Protein AF-A0A7T8GLN5-F1 (afdb_monomer_lite)

InterPro domains:
  IPR013112 FAD-binding 8 [PF08022] (137-239)
  IPR017927 FAD-binding domain, ferredoxin reductase-type [PS51384] (130-243)
  IPR017938 Riboflavin synthase-like beta-barrel [SSF63380] (133-239)
  IPR050369 Respiratory burst oxidase/Ferric reductase [PTHR11972] (104-240)

Sequence (243 aa):
MDSHLQFHKICACTALFFTILHSIGHLVNFYHVATQPIEHLHCLTKEFSFSSDFRPNISFWLFRTLTGITGILLYIGLQLLLDIPSALCLPLRIQPSSRIGPAHGTPRFWMFFIIPGIVYTLDKIATFRTRYMALDILETELLPSDVIKVKFYRPPNMKVLSGQWIRVSCTALRPEEFHSFTLTSAPHEDFLSIHVKAQGPYTWRLRNLFDTSLNGKVGETDGEKDDDPPKIRIEGPFGGGNQ

Radius of gyration: 28.22 Å; chains: 1; bounding box: 64×44×86 Å

pLDDT: mean 76.4, std 15.69, range [34.19, 96.0]

Organism: Caligus rogercresseyi (NCBI:txid217165)

Foldseek 3Di:
DVCVVVVVVVVLVVVVVVLVVVVVVVLVVLVVQLPDQPVVVCVVDVPDDDDNPDRQHSCCVQPVDPVNPVSVVVVVVSVVVVPDPDDDPDPPPDDPDDDDDDDPDDPPVVVVCVVVVVVVVVVVVVQVVQKDPWWAWDDWDQDPQQKIKTKTADDPPDQDAAFWKKWKDKPVPDNPDTDIFTWPDHRPDRITMTIQHPDDPRSVVVSVVVVCVVVVVVDDDDDDDPDDDITMMIGDRDDPNDD

Secondary structure (DSSP, 8-state):
-TTHHHHHHHHHHHHHHHHHHHHHHHHHHHHHHHHS-HHHHHHH-SS----TT----HHHHHHSSHHHHHHHHHHHHHHHHHH-SS-----------------S---THHHHHHHHHHHHHHHHHHHHHTEEEEEPEEEEEEETTTEEEEEEEPPTT----TT-EEEEEETTT-TT--EEEEB-S-TT-SEEEEEEE--SHHHHHHHHHHHHHHHGGGS------------EEEEEEES----

Structure (mmCIF, N/CA/C/O backbone):
data_AF-A0A7T8GLN5-F1
#
_entry.id   AF-A0A7T8GLN5-F1
#
loop_
_atom_site.group_PDB
_atom_site.id
_atom_site.type_symbol
_atom_site.label_atom_id
_atom_site.label_alt_id
_atom_site.label_comp_id
_atom_site.label_asym_id
_atom_site.label_entity_id
_atom_site.label_seq_id
_atom_site.pdbx_PDB_ins_code
_atom_site.Cartn_x
_atom_site.Cartn_y
_atom_site.Cartn_z
_atom_site.occupancy
_atom_site.B_iso_or_equiv
_atom_site.auth_seq_id
_atom_site.auth_comp_id
_atom_site.auth_asym_id
_atom_site.auth_atom_id
_atom_site.pdbx_PDB_model_num
ATOM 1 N N . MET A 1 1 ? -13.705 -1.998 -4.714 1.00 57.66 1 MET A N 1
ATOM 2 C CA . MET A 1 1 ? -12.334 -1.531 -4.396 1.00 57.66 1 MET A CA 1
ATOM 3 C C . MET A 1 1 ? -11.481 -2.662 -3.809 1.00 57.66 1 MET A C 1
ATOM 5 O O . MET A 1 1 ? -10.261 -2.592 -3.868 1.00 57.66 1 MET A O 1
ATOM 9 N N . ASP A 1 2 ? -12.094 -3.745 -3.319 1.00 54.31 2 ASP A N 1
ATOM 10 C CA . ASP A 1 2 ? -11.424 -4.858 -2.619 1.00 54.31 2 ASP A CA 1
ATOM 11 C C . ASP A 1 2 ? -10.537 -5.745 -3.508 1.00 54.31 2 ASP A C 1
ATOM 13 O O . ASP A 1 2 ? -9.674 -6.465 -3.017 1.00 54.31 2 ASP A O 1
ATOM 17 N N . SER A 1 3 ? -10.669 -5.642 -4.833 1.00 71.12 3 SER A N 1
ATOM 18 C CA . SER A 1 3 ? -9.823 -6.343 -5.806 1.00 71.12 3 SER A CA 1
ATOM 19 C C . SER A 1 3 ? -8.570 -5.563 -6.227 1.00 71.12 3 SER A C 1
ATOM 21 O O . SER A 1 3 ? -7.833 -6.042 -7.087 1.00 71.12 3 SER A O 1
ATOM 23 N N . HIS A 1 4 ? -8.281 -4.393 -5.640 1.00 72.31 4 HIS A N 1
ATOM 24 C CA . HIS A 1 4 ? -7.142 -3.550 -6.041 1.00 72.31 4 HIS A CA 1
ATOM 25 C C . HIS A 1 4 ? -5.791 -4.279 -5.957 1.00 72.31 4 HIS A C 1
ATOM 27 O O . HIS A 1 4 ? -4.937 -4.077 -6.816 1.00 72.31 4 HIS A O 1
ATOM 33 N N . LEU A 1 5 ? -5.604 -5.168 -4.974 1.00 72.19 5 LEU A N 1
ATOM 34 C CA . LEU A 1 5 ? -4.380 -5.961 -4.847 1.00 72.19 5 LEU A CA 1
ATOM 35 C C . LEU A 1 5 ? -4.243 -6.990 -5.980 1.00 72.19 5 LEU A C 1
ATOM 37 O O . LEU A 1 5 ? -3.151 -7.192 -6.503 1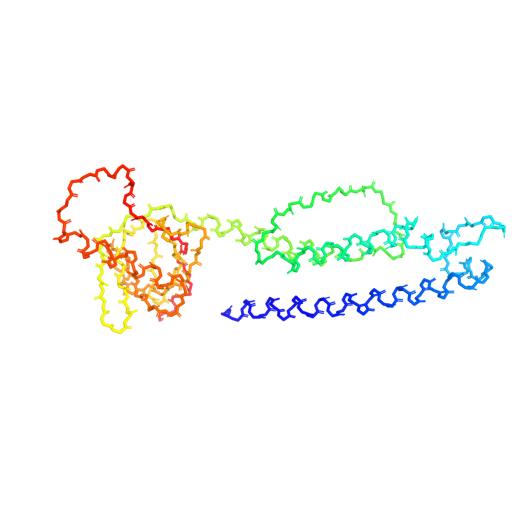.00 72.19 5 LEU A O 1
ATOM 41 N N . GLN A 1 6 ? -5.348 -7.621 -6.384 1.00 71.25 6 GLN A N 1
ATOM 42 C CA . GLN A 1 6 ? -5.355 -8.548 -7.520 1.00 71.25 6 GLN A CA 1
ATOM 43 C C . GLN A 1 6 ? -5.159 -7.795 -8.837 1.00 71.25 6 GLN A C 1
ATOM 45 O O . GLN A 1 6 ? -4.375 -8.218 -9.680 1.00 71.25 6 GLN A O 1
ATOM 50 N N . PHE A 1 7 ? -5.796 -6.633 -8.979 1.00 74.62 7 PHE A N 1
ATOM 51 C CA . PHE A 1 7 ? -5.594 -5.745 -10.117 1.00 74.62 7 PHE A CA 1
ATOM 52 C C . PHE A 1 7 ? -4.133 -5.292 -10.232 1.00 74.62 7 PHE A C 1
ATOM 54 O O . PHE A 1 7 ? -3.559 -5.387 -11.310 1.00 74.62 7 PHE A O 1
ATOM 61 N N . HIS A 1 8 ? -3.493 -4.898 -9.124 1.00 74.62 8 HIS A N 1
ATOM 62 C CA . HIS A 1 8 ? -2.072 -4.544 -9.101 1.00 74.62 8 HIS A CA 1
ATOM 63 C C . HIS A 1 8 ? -1.187 -5.688 -9.618 1.00 74.62 8 HIS A C 1
ATOM 65 O O . HIS A 1 8 ? -0.319 -5.454 -10.457 1.00 74.62 8 HIS A O 1
ATOM 71 N N . LYS A 1 9 ? -1.450 -6.930 -9.185 1.00 73.56 9 LYS A N 1
ATOM 72 C CA . LYS A 1 9 ? -0.739 -8.118 -9.683 1.00 73.56 9 LYS A CA 1
ATOM 73 C C . LYS A 1 9 ? -0.935 -8.314 -11.188 1.00 73.56 9 LYS A C 1
ATOM 75 O O . LYS A 1 9 ? 0.039 -8.517 -11.903 1.00 73.56 9 LYS A O 1
ATOM 80 N N . ILE A 1 10 ? -2.168 -8.194 -11.683 1.00 79.06 10 ILE A N 1
ATOM 81 C CA . ILE A 1 10 ? -2.478 -8.316 -13.118 1.00 79.06 10 ILE A CA 1
ATOM 82 C C . ILE A 1 10 ? -1.759 -7.228 -13.928 1.00 79.06 10 ILE A C 1
ATOM 84 O O . ILE A 1 10 ? -1.149 -7.530 -14.956 1.00 79.06 10 ILE A O 1
ATOM 88 N N . CYS A 1 11 ? -1.785 -5.976 -13.463 1.00 77.50 11 CYS A N 1
ATOM 89 C CA . CYS A 1 11 ? -1.062 -4.873 -14.091 1.00 77.50 11 CYS A CA 1
ATOM 90 C C . CYS A 1 11 ? 0.446 -5.135 -14.133 1.00 77.50 11 CYS A C 1
ATOM 92 O O . CYS A 1 11 ? 1.053 -4.937 -15.182 1.00 77.50 11 CYS A O 1
ATOM 94 N N . ALA A 1 12 ? 1.037 -5.620 -13.036 1.00 73.06 12 ALA A N 1
ATOM 95 C CA . ALA A 1 12 ? 2.458 -5.953 -12.973 1.00 73.06 12 ALA A CA 1
ATOM 96 C C . ALA A 1 12 ? 2.830 -7.062 -13.973 1.00 73.06 12 ALA A C 1
ATOM 98 O O . ALA A 1 12 ? 3.767 -6.894 -14.754 1.00 73.06 12 ALA A O 1
ATOM 99 N N . CYS A 1 13 ? 2.056 -8.152 -14.029 1.00 77.62 13 CYS A N 1
ATOM 100 C CA . CYS A 1 13 ? 2.277 -9.234 -14.993 1.00 77.62 13 CYS A CA 1
ATOM 101 C C . CYS A 1 13 ? 2.141 -8.756 -16.447 1.00 77.62 13 CYS A C 1
ATOM 103 O O . CYS A 1 13 ? 2.953 -9.110 -17.301 1.00 77.62 13 CYS A O 1
ATOM 105 N N . THR A 1 14 ? 1.142 -7.918 -16.728 1.00 78.94 14 THR A N 1
ATOM 106 C CA . THR A 1 14 ? 0.909 -7.370 -18.072 1.00 78.94 14 THR A CA 1
ATOM 107 C C . THR A 1 14 ? 2.041 -6.426 -18.489 1.00 78.94 14 THR A C 1
ATOM 109 O O . THR A 1 14 ? 2.538 -6.511 -19.612 1.00 78.94 14 THR A O 1
ATOM 112 N N . ALA A 1 15 ? 2.499 -5.560 -17.579 1.00 78.94 15 ALA A N 1
ATOM 113 C CA . ALA A 1 15 ? 3.624 -4.661 -17.816 1.00 78.94 15 ALA A CA 1
ATOM 114 C C . ALA A 1 15 ? 4.923 -5.433 -18.085 1.00 78.94 15 ALA A C 1
ATOM 116 O O . ALA A 1 15 ? 5.659 -5.083 -19.008 1.00 78.94 15 ALA A O 1
ATOM 117 N N . LEU A 1 16 ? 5.179 -6.511 -17.337 1.00 78.56 16 LEU A N 1
ATOM 118 C CA . LEU A 1 16 ? 6.326 -7.385 -17.571 1.00 78.56 16 LEU A CA 1
ATOM 119 C C . LEU A 1 16 ? 6.273 -8.022 -18.965 1.00 78.56 16 LEU A C 1
ATOM 121 O O . LEU A 1 16 ? 7.251 -7.948 -19.706 1.00 78.56 16 LEU A O 1
ATOM 125 N N . PHE A 1 17 ? 5.124 -8.584 -19.349 1.00 83.62 17 PHE A N 1
ATOM 126 C CA . PHE A 1 17 ? 4.939 -9.192 -20.668 1.00 83.62 17 PHE A CA 1
ATOM 127 C C . PHE A 1 17 ? 5.241 -8.207 -21.808 1.00 83.62 17 PHE A C 1
ATOM 129 O O . PHE A 1 17 ? 6.052 -8.503 -22.689 1.00 83.62 17 PHE A O 1
ATOM 136 N N . PHE A 1 18 ? 4.644 -7.011 -21.773 1.00 83.50 18 PHE A N 1
ATOM 137 C CA . PHE A 1 18 ? 4.887 -6.000 -22.805 1.00 83.50 18 PHE A CA 1
ATOM 138 C C . PHE A 1 18 ? 6.311 -5.443 -22.767 1.00 83.50 18 PHE A C 1
ATOM 140 O O . PHE A 1 18 ? 6.848 -5.117 -23.824 1.00 83.50 18 PHE A O 1
ATOM 147 N N . THR A 1 19 ? 6.950 -5.381 -21.594 1.00 80.38 19 THR A N 1
ATOM 148 C CA . THR A 1 19 ? 8.362 -4.986 -21.489 1.00 80.38 19 THR A CA 1
ATOM 149 C C . THR A 1 19 ? 9.262 -5.999 -22.190 1.00 80.38 19 THR A C 1
ATOM 151 O O . THR A 1 19 ? 10.093 -5.599 -22.999 1.00 80.38 19 THR A O 1
ATOM 154 N N . ILE A 1 20 ? 9.058 -7.303 -21.968 1.00 82.88 20 ILE A N 1
ATOM 155 C CA . ILE A 1 20 ? 9.820 -8.363 -22.648 1.00 82.88 20 ILE A CA 1
ATOM 156 C C . ILE A 1 20 ? 9.631 -8.266 -24.166 1.00 82.88 20 ILE A C 1
ATOM 158 O O . ILE A 1 20 ? 10.613 -8.249 -24.910 1.00 82.88 20 ILE A O 1
ATOM 162 N N . LEU A 1 21 ? 8.383 -8.147 -24.632 1.00 86.25 21 LEU A N 1
ATOM 163 C CA . LEU A 1 21 ? 8.075 -8.013 -26.057 1.00 86.25 21 LEU A CA 1
ATOM 164 C C . LEU A 1 21 ? 8.756 -6.777 -26.666 1.00 86.25 21 LEU A C 1
ATOM 166 O O . LEU A 1 21 ? 9.372 -6.867 -27.728 1.00 86.25 21 LEU A O 1
ATOM 170 N N . HIS A 1 22 ? 8.696 -5.636 -25.977 1.00 81.69 22 HIS A N 1
ATOM 171 C CA . HIS A 1 22 ? 9.340 -4.395 -26.401 1.00 81.69 22 HIS A CA 1
ATOM 172 C C . HIS A 1 22 ? 10.872 -4.519 -26.455 1.00 81.69 22 HIS A C 1
ATOM 174 O O . HIS A 1 22 ? 11.484 -4.101 -27.438 1.00 81.69 22 HIS A O 1
ATOM 180 N N . SER A 1 23 ? 11.497 -5.150 -25.455 1.00 82.12 23 SER A N 1
ATOM 181 C CA . SER A 1 23 ? 12.941 -5.416 -25.436 1.00 82.12 23 SER A CA 1
ATOM 182 C C . SER A 1 23 ? 13.379 -6.324 -26.587 1.00 82.12 23 SER A C 1
ATOM 184 O O . SER A 1 23 ? 14.378 -6.027 -27.242 1.00 82.12 23 SER A O 1
ATOM 186 N N . ILE A 1 24 ? 12.620 -7.387 -26.886 1.00 87.69 24 ILE A N 1
ATOM 187 C CA . ILE A 1 24 ? 12.881 -8.263 -28.041 1.00 87.69 24 ILE A CA 1
ATOM 188 C C . ILE A 1 24 ? 12.766 -7.467 -29.346 1.00 87.69 24 ILE A C 1
ATOM 190 O O . ILE A 1 24 ? 13.648 -7.560 -30.198 1.00 87.69 24 ILE A O 1
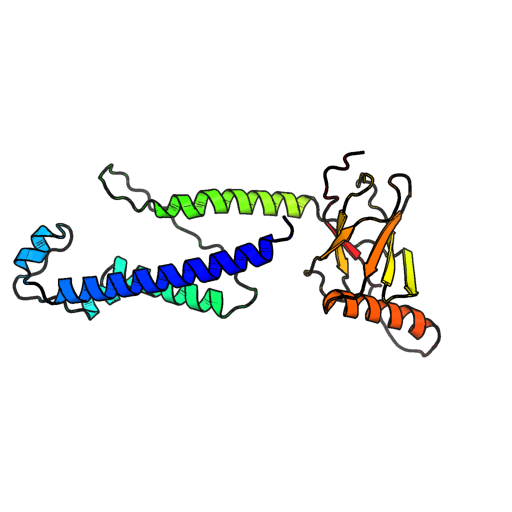ATOM 194 N N . GLY A 1 25 ? 11.728 -6.637 -29.486 1.00 85.00 25 GLY A N 1
ATOM 195 C CA . GLY A 1 25 ? 11.558 -5.763 -30.648 1.00 85.00 25 GLY A CA 1
ATOM 196 C C . GLY A 1 25 ? 12.750 -4.822 -30.856 1.00 85.00 25 GLY A C 1
ATOM 197 O O . GLY A 1 25 ? 13.253 -4.699 -31.972 1.00 85.00 25 GLY A O 1
ATOM 198 N N . HIS A 1 26 ? 13.264 -4.218 -29.781 1.00 80.81 26 HIS A N 1
ATOM 199 C CA . HIS A 1 26 ? 14.473 -3.395 -29.840 1.00 80.81 26 HIS A CA 1
ATOM 200 C C . HIS A 1 26 ? 15.728 -4.194 -30.193 1.00 80.81 26 HIS A C 1
ATOM 202 O O . HIS A 1 26 ? 16.540 -3.707 -30.975 1.00 80.81 26 HIS A O 1
ATOM 208 N N . LEU A 1 27 ? 15.879 -5.416 -29.679 1.00 82.44 27 LEU A N 1
ATOM 209 C CA . LEU A 1 27 ? 17.008 -6.284 -30.015 1.00 82.44 27 LEU A CA 1
ATOM 210 C C . LEU A 1 27 ? 17.018 -6.648 -31.507 1.00 82.44 27 LEU A C 1
ATOM 212 O O . LEU A 1 27 ? 18.057 -6.542 -32.157 1.00 82.44 27 LEU A O 1
ATOM 216 N N . VAL A 1 28 ? 15.858 -7.015 -32.060 1.00 87.19 28 VAL A N 1
ATOM 217 C CA . VAL A 1 28 ? 15.688 -7.289 -33.496 1.00 87.19 28 VAL A CA 1
ATOM 218 C C . VAL A 1 28 ? 15.986 -6.035 -34.319 1.00 87.19 28 VAL A C 1
ATOM 220 O O . VAL A 1 28 ? 16.732 -6.098 -35.295 1.00 87.19 28 VAL A O 1
ATOM 223 N N . ASN A 1 29 ? 15.477 -4.875 -33.898 1.00 83.75 29 ASN A N 1
ATOM 224 C CA . ASN A 1 29 ? 15.751 -3.609 -34.572 1.00 83.75 29 ASN A CA 1
ATOM 225 C C . ASN A 1 29 ? 17.252 -3.263 -34.561 1.00 83.75 29 ASN A C 1
ATOM 227 O O . ASN A 1 29 ? 17.815 -2.931 -35.599 1.00 83.75 29 ASN A O 1
ATOM 231 N N . PHE A 1 30 ? 17.936 -3.410 -33.423 1.00 81.62 30 PHE A N 1
ATOM 232 C CA . PHE A 1 30 ? 19.380 -3.179 -33.334 1.00 81.62 30 PHE A CA 1
ATOM 233 C C . PHE A 1 30 ? 20.190 -4.164 -34.178 1.00 81.62 30 PHE A C 1
ATOM 235 O O . PHE A 1 30 ? 21.195 -3.764 -34.764 1.00 81.62 30 PHE A O 1
ATOM 242 N N . TYR A 1 31 ? 19.751 -5.418 -34.298 1.00 82.69 31 TYR A N 1
ATOM 243 C CA . TYR A 1 31 ? 20.363 -6.380 -35.213 1.00 82.69 31 TYR A CA 1
ATOM 244 C C . TYR A 1 31 ? 20.237 -5.931 -36.680 1.00 82.69 31 TYR A C 1
ATOM 246 O O . TYR A 1 31 ? 21.227 -5.928 -37.416 1.00 82.69 31 TYR A O 1
ATOM 254 N N . HIS A 1 32 ? 19.049 -5.486 -37.102 1.00 82.06 32 HIS A N 1
ATOM 255 C CA . HIS A 1 32 ? 18.838 -4.966 -38.457 1.00 82.06 32 HIS A CA 1
ATOM 256 C C . HIS A 1 32 ? 19.644 -3.688 -38.725 1.00 82.06 32 HIS A C 1
ATOM 258 O O . HIS A 1 32 ? 20.316 -3.591 -39.749 1.00 82.06 32 HIS A O 1
ATOM 264 N N . VAL A 1 33 ? 19.657 -2.736 -37.791 1.00 81.69 33 VAL A N 1
ATOM 265 C CA . VAL A 1 33 ? 20.424 -1.488 -37.932 1.00 81.69 33 VAL A CA 1
ATOM 266 C C . VAL A 1 33 ? 21.935 -1.751 -37.967 1.00 81.69 33 VAL A C 1
ATOM 268 O O . VAL A 1 33 ? 22.643 -1.124 -38.746 1.00 81.69 33 VAL A O 1
ATOM 271 N N . ALA A 1 34 ? 22.451 -2.705 -37.185 1.00 78.44 34 ALA A N 1
ATOM 272 C CA . ALA A 1 34 ? 23.879 -3.045 -37.187 1.00 78.44 34 ALA A CA 1
ATOM 273 C C . ALA A 1 34 ? 24.339 -3.785 -38.462 1.00 78.44 34 ALA A C 1
ATOM 275 O O . ALA A 1 34 ? 25.532 -3.798 -38.783 1.00 78.44 34 ALA A O 1
ATOM 276 N N . THR A 1 35 ? 23.415 -4.426 -39.186 1.00 80.25 35 THR A N 1
ATOM 277 C CA . THR A 1 35 ? 23.723 -5.190 -40.406 1.00 80.25 35 THR A CA 1
ATOM 278 C C . THR A 1 35 ? 23.572 -4.370 -41.690 1.00 80.25 35 THR A C 1
ATOM 280 O O . THR A 1 35 ? 24.203 -4.722 -42.688 1.00 80.25 35 THR A O 1
ATOM 283 N N . GLN A 1 36 ? 22.831 -3.256 -41.663 1.00 76.94 36 GLN A N 1
ATOM 284 C CA . GLN A 1 36 ? 22.647 -2.347 -42.801 1.00 76.94 36 GLN A CA 1
ATOM 285 C C . GLN A 1 36 ? 23.894 -1.490 -43.124 1.00 76.94 36 GLN A C 1
ATOM 287 O O . GLN A 1 36 ? 24.701 -1.202 -42.236 1.00 76.94 36 GLN A O 1
ATOM 292 N N . PRO A 1 37 ? 24.075 -1.068 -44.393 1.00 77.50 37 PRO A N 1
ATOM 293 C CA . PRO A 1 37 ? 25.130 -0.135 -44.787 1.00 77.50 37 PRO A CA 1
ATOM 294 C C . PRO A 1 37 ? 24.854 1.289 -44.272 1.00 77.50 37 PRO A C 1
ATOM 296 O O . PRO A 1 37 ? 23.705 1.709 -44.132 1.00 77.50 37 PRO A O 1
ATOM 299 N N . ILE A 1 38 ? 25.928 2.048 -44.026 1.00 70.75 38 ILE A N 1
ATOM 300 C CA . ILE A 1 38 ? 25.907 3.374 -43.374 1.00 70.75 38 ILE A CA 1
ATOM 301 C C . ILE A 1 38 ? 25.039 4.389 -44.141 1.00 70.75 38 ILE A C 1
ATOM 303 O O . ILE A 1 38 ? 24.357 5.210 -43.530 1.00 70.75 38 ILE A O 1
ATOM 307 N N . GLU A 1 39 ? 24.987 4.286 -45.470 1.00 71.38 39 GLU A N 1
ATOM 308 C CA . GLU A 1 39 ? 24.170 5.145 -46.339 1.00 71.38 39 GLU A CA 1
ATOM 309 C C . GLU A 1 39 ? 22.669 5.066 -46.010 1.00 71.38 39 GLU A C 1
ATOM 311 O O . GLU A 1 39 ? 21.976 6.083 -46.008 1.00 71.38 39 GLU A O 1
ATOM 316 N N . HIS A 1 40 ? 22.164 3.880 -45.653 1.00 71.44 40 HIS A N 1
ATOM 317 C CA . HIS A 1 40 ? 20.763 3.705 -45.261 1.00 71.44 40 HIS A CA 1
ATOM 318 C C . HIS A 1 40 ? 20.482 4.212 -43.838 1.00 71.44 40 HIS A C 1
ATOM 320 O O . HIS A 1 40 ? 19.376 4.685 -43.565 1.00 71.44 40 HIS A O 1
ATOM 326 N N . LEU A 1 41 ? 21.477 4.196 -42.942 1.00 71.56 41 LEU A N 1
ATOM 327 C CA . LEU A 1 41 ? 21.333 4.737 -41.585 1.00 71.56 41 LEU A CA 1
ATOM 328 C C . LEU A 1 41 ? 21.147 6.260 -41.590 1.00 71.56 41 LEU A C 1
ATOM 330 O O . LEU A 1 41 ? 20.364 6.773 -40.790 1.00 71.56 41 LEU A O 1
ATOM 334 N N . HIS A 1 42 ? 21.793 6.971 -42.520 1.00 70.06 42 HIS A N 1
ATOM 335 C CA . HIS A 1 42 ? 21.615 8.418 -42.692 1.00 70.06 42 HIS A CA 1
ATOM 336 C C . HIS A 1 42 ? 20.181 8.808 -43.089 1.00 70.06 42 HIS A C 1
ATOM 338 O O . HIS A 1 42 ? 19.725 9.903 -42.753 1.00 70.06 42 HIS A O 1
ATOM 344 N N . CYS A 1 43 ? 19.446 7.918 -43.767 1.00 70.75 43 CYS A N 1
ATOM 345 C CA . CYS A 1 43 ? 18.025 8.115 -44.064 1.00 70.75 43 CYS A CA 1
ATOM 346 C C . CYS A 1 43 ? 17.120 7.835 -42.852 1.00 70.75 43 CYS A C 1
ATOM 348 O O . CYS A 1 43 ? 16.090 8.490 -42.703 1.00 70.75 43 CYS A O 1
ATOM 350 N N . LEU A 1 44 ? 17.497 6.880 -41.994 1.00 71.75 44 LEU A N 1
ATOM 351 C CA . LEU A 1 44 ? 16.738 6.478 -40.801 1.00 71.75 44 LEU A CA 1
ATOM 352 C C . LEU A 1 44 ? 16.875 7.473 -39.643 1.00 71.75 44 LEU A C 1
ATOM 354 O O . LEU A 1 44 ? 15.915 7.704 -38.910 1.00 71.75 44 LEU A O 1
ATOM 358 N N . THR A 1 45 ? 18.058 8.060 -39.456 1.00 69.81 45 THR A N 1
ATOM 359 C CA . THR A 1 45 ? 18.324 9.004 -38.366 1.00 69.81 45 THR A CA 1
ATOM 360 C C . THR A 1 45 ? 19.287 10.087 -38.843 1.00 69.81 45 THR A C 1
ATOM 362 O O . THR A 1 45 ? 20.404 9.791 -39.264 1.00 69.81 45 THR A O 1
ATOM 365 N N . LYS A 1 46 ? 18.887 11.354 -38.703 1.00 63.47 46 LYS A N 1
ATOM 366 C CA . LYS A 1 46 ? 19.751 12.507 -39.005 1.00 63.47 46 LYS A CA 1
ATOM 367 C C . LYS A 1 46 ? 20.662 12.911 -37.841 1.00 63.47 46 LYS A C 1
ATOM 369 O O . LYS A 1 46 ? 21.543 13.739 -38.034 1.00 63.47 46 LYS A O 1
ATOM 374 N N . GLU A 1 47 ? 20.439 12.362 -36.647 1.00 65.94 47 GLU A N 1
ATOM 375 C CA . GLU A 1 47 ? 21.156 12.763 -35.428 1.00 65.94 47 GLU A CA 1
ATOM 376 C C . GLU A 1 47 ? 22.492 12.035 -35.244 1.00 65.94 47 GLU A C 1
ATOM 378 O O . GLU A 1 47 ? 23.408 12.572 -34.625 1.00 65.94 47 GLU A O 1
ATOM 383 N N . PHE A 1 48 ? 22.634 10.838 -35.813 1.00 64.25 48 PHE A N 1
ATOM 384 C CA . PHE A 1 48 ? 23.876 10.076 -35.762 1.00 64.25 48 PHE A CA 1
ATOM 385 C C . PHE A 1 48 ? 24.631 10.212 -37.087 1.00 64.25 48 PHE A C 1
ATOM 387 O O . PHE A 1 48 ? 24.218 9.661 -38.105 1.00 64.25 48 PHE A O 1
ATOM 394 N N . SER A 1 49 ? 25.745 10.949 -37.070 1.00 64.12 49 SER A N 1
ATOM 395 C CA . SER A 1 49 ? 26.712 10.974 -38.173 1.00 64.12 49 SER A CA 1
ATOM 396 C C . SER A 1 49 ? 27.939 10.156 -37.782 1.00 64.12 49 SER A C 1
ATOM 398 O O . SER A 1 49 ? 28.527 10.369 -36.721 1.00 64.12 49 SER A O 1
ATOM 400 N N . PHE A 1 50 ? 28.285 9.177 -38.611 1.00 69.50 50 PHE A N 1
ATOM 401 C CA . PHE A 1 50 ? 29.447 8.317 -38.417 1.00 69.50 50 PHE A CA 1
ATOM 402 C C . PHE A 1 50 ? 30.498 8.655 -39.475 1.00 69.50 50 PHE A C 1
ATOM 404 O O . PHE A 1 50 ? 30.148 8.999 -40.604 1.00 69.50 50 PHE A O 1
ATOM 411 N N . SER A 1 51 ? 31.784 8.550 -39.131 1.00 64.31 51 SER A N 1
ATOM 412 C CA . SER A 1 51 ? 32.849 8.559 -40.141 1.00 64.31 51 SER A CA 1
ATOM 413 C C . SER A 1 51 ? 32.665 7.369 -41.089 1.00 64.31 51 SER A C 1
ATOM 415 O O . SER A 1 51 ? 32.257 6.298 -40.640 1.00 64.31 51 SER A O 1
ATOM 417 N N . SER A 1 52 ? 32.996 7.537 -42.372 1.00 61.88 52 SER A N 1
ATOM 418 C CA . SER A 1 52 ? 32.786 6.539 -43.441 1.00 61.88 52 SER A CA 1
ATOM 419 C C . SER A 1 52 ? 33.337 5.142 -43.131 1.00 61.88 52 SER A C 1
ATOM 421 O O . SER A 1 52 ? 32.780 4.149 -43.591 1.00 61.88 52 SER A O 1
ATOM 423 N N . ASP A 1 53 ? 34.383 5.059 -42.307 1.00 64.69 53 ASP A N 1
ATOM 424 C CA . ASP A 1 53 ? 35.090 3.809 -42.004 1.00 64.69 53 ASP A CA 1
ATOM 425 C C . ASP A 1 53 ? 34.596 3.134 -40.709 1.00 64.69 53 ASP A C 1
ATOM 427 O O . ASP A 1 53 ? 35.015 2.025 -40.371 1.00 64.69 53 ASP A O 1
ATOM 431 N N . PHE A 1 54 ? 33.707 3.788 -39.951 1.00 71.81 54 PHE A N 1
ATOM 432 C CA . PHE A 1 54 ? 33.224 3.281 -38.668 1.00 71.81 54 PHE A CA 1
ATOM 433 C C . PHE A 1 54 ? 31.895 2.538 -38.820 1.00 71.81 54 PHE A C 1
ATOM 435 O O . PHE A 1 54 ? 30.849 3.140 -39.061 1.00 71.81 54 PHE A O 1
ATOM 442 N N . ARG A 1 55 ? 31.915 1.219 -38.598 1.00 70.56 55 ARG A N 1
ATOM 443 C CA . ARG A 1 55 ? 30.711 0.377 -38.607 1.00 70.56 55 ARG A CA 1
ATOM 444 C C . ARG A 1 55 ? 30.188 0.154 -37.179 1.00 70.56 55 ARG A C 1
ATOM 446 O O . ARG A 1 55 ? 30.817 -0.591 -36.422 1.00 70.56 55 ARG A O 1
ATOM 453 N N . PRO A 1 56 ? 29.043 0.749 -36.788 1.00 73.25 56 PRO A N 1
ATOM 454 C CA . PRO A 1 56 ? 28.499 0.578 -35.447 1.00 73.25 56 PRO A CA 1
ATOM 455 C C . PRO A 1 56 ? 27.954 -0.845 -35.267 1.00 73.25 56 PRO A C 1
ATOM 457 O O . PRO A 1 56 ? 26.998 -1.260 -35.920 1.00 73.25 56 PRO A O 1
ATOM 460 N N . ASN A 1 57 ? 28.573 -1.604 -34.364 1.00 78.62 57 ASN A N 1
ATOM 461 C CA . ASN A 1 57 ? 28.137 -2.952 -34.005 1.00 78.62 57 ASN A CA 1
ATOM 462 C C . ASN A 1 57 ? 26.976 -2.927 -32.987 1.00 78.62 57 ASN A C 1
ATOM 464 O O . ASN A 1 57 ? 26.622 -1.885 -32.440 1.00 78.62 57 ASN A O 1
ATOM 468 N N . ILE A 1 58 ? 26.386 -4.087 -32.689 1.00 79.69 58 ILE A N 1
ATOM 469 C CA . ILE A 1 58 ? 25.279 -4.200 -31.716 1.00 79.69 58 ILE A CA 1
ATOM 470 C C . ILE A 1 58 ? 25.679 -3.663 -30.329 1.00 79.69 58 ILE A C 1
ATOM 472 O O . ILE A 1 58 ? 24.873 -3.022 -29.659 1.00 79.69 58 ILE A O 1
ATOM 476 N N . SER A 1 59 ? 26.936 -3.863 -29.918 1.00 81.00 59 SER A N 1
ATOM 477 C CA . SER A 1 59 ? 27.459 -3.342 -28.646 1.00 81.00 59 SER A CA 1
ATOM 478 C C . SER A 1 59 ? 27.434 -1.809 -28.598 1.00 81.00 59 SER A C 1
ATOM 480 O O . SER A 1 59 ? 27.052 -1.223 -27.586 1.00 81.00 59 SER A O 1
ATOM 482 N N . PHE A 1 60 ? 27.740 -1.141 -29.712 1.00 82.44 60 PHE A N 1
ATOM 483 C CA . PHE A 1 60 ? 27.614 0.307 -29.837 1.00 82.44 60 PHE A CA 1
ATOM 484 C C . PHE A 1 60 ? 26.162 0.763 -29.623 1.00 82.44 60 PHE A C 1
ATOM 486 O O . PHE A 1 60 ? 25.917 1.654 -28.810 1.00 82.44 60 PHE A O 1
ATOM 493 N N . TRP A 1 61 ? 25.194 0.118 -30.281 1.00 80.00 61 TRP A N 1
ATOM 494 C CA . TRP A 1 61 ? 23.777 0.471 -30.145 1.00 80.00 61 TRP A CA 1
ATOM 495 C C . TRP A 1 61 ? 23.226 0.209 -28.741 1.00 80.00 61 TRP A C 1
ATOM 497 O O . TRP A 1 61 ? 22.455 1.020 -28.240 1.00 80.00 61 TRP A O 1
ATOM 507 N N . LEU A 1 62 ? 23.662 -0.859 -28.070 1.00 79.19 62 LEU A N 1
ATOM 508 C CA . LEU A 1 62 ? 23.202 -1.195 -26.720 1.00 79.19 62 LEU A CA 1
ATOM 509 C C . LEU A 1 62 ? 23.848 -0.341 -25.621 1.00 79.19 62 LEU A C 1
ATOM 511 O O . LEU A 1 62 ? 23.152 0.092 -24.708 1.00 79.19 62 LEU A O 1
ATOM 515 N N . PHE A 1 63 ? 25.156 -0.084 -25.689 1.00 81.81 63 PHE A N 1
ATOM 516 C CA . PHE A 1 63 ? 25.899 0.492 -24.558 1.00 81.81 63 PHE A CA 1
ATOM 517 C C . PHE A 1 63 ? 26.381 1.925 -24.767 1.00 81.81 63 PHE A C 1
ATOM 519 O O . PHE A 1 63 ? 26.797 2.561 -23.803 1.00 81.81 63 PHE A O 1
ATOM 526 N N . ARG A 1 64 ? 26.364 2.448 -25.998 1.00 78.31 64 ARG A N 1
ATOM 527 C CA . ARG A 1 64 ? 26.830 3.815 -26.297 1.00 78.31 64 ARG A CA 1
ATOM 528 C C . ARG A 1 64 ? 25.733 4.759 -26.771 1.00 78.31 64 ARG A C 1
ATOM 530 O O . ARG A 1 64 ? 26.011 5.940 -26.961 1.00 78.31 64 ARG A O 1
ATOM 537 N N . THR A 1 65 ? 24.501 4.280 -26.923 1.00 78.81 65 THR A N 1
ATOM 538 C CA . THR A 1 65 ? 23.359 5.143 -27.241 1.00 78.81 65 THR A CA 1
ATOM 539 C C . THR A 1 65 ? 22.504 5.398 -26.010 1.00 78.81 65 THR A C 1
ATOM 541 O O . THR A 1 65 ? 22.384 4.553 -25.120 1.00 78.81 65 THR A O 1
ATOM 544 N N . LEU A 1 66 ? 21.875 6.574 -25.972 1.00 76.19 66 LEU A N 1
ATOM 545 C CA . LEU A 1 66 ? 20.965 6.943 -24.893 1.00 76.19 66 LEU A CA 1
ATOM 546 C C . LEU A 1 66 ? 19.782 5.966 -24.802 1.00 76.19 66 LEU A C 1
ATOM 548 O O . LEU A 1 66 ? 19.368 5.611 -23.703 1.00 76.19 66 LEU A O 1
ATOM 552 N N . THR A 1 67 ? 19.270 5.485 -25.937 1.00 75.88 67 THR A N 1
ATOM 553 C CA . THR A 1 67 ? 18.160 4.521 -26.004 1.00 75.88 67 THR A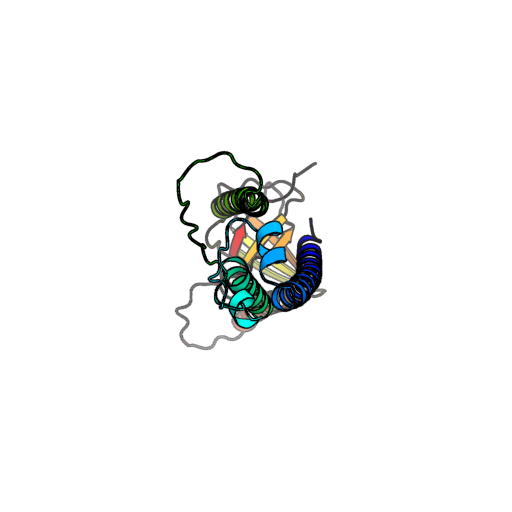 CA 1
ATOM 554 C C . THR A 1 67 ? 18.557 3.139 -25.484 1.00 75.88 67 THR A C 1
ATOM 556 O O . THR A 1 67 ? 17.804 2.545 -24.716 1.00 75.88 67 THR A O 1
ATOM 559 N N . GLY A 1 68 ? 19.749 2.645 -25.831 1.00 76.94 68 GLY A N 1
ATOM 560 C CA . GLY A 1 68 ? 20.272 1.376 -25.322 1.00 76.94 68 GLY A CA 1
ATOM 561 C C . GLY A 1 68 ? 20.534 1.409 -23.813 1.00 76.94 68 GLY A C 1
ATOM 562 O O . GLY A 1 68 ? 20.027 0.562 -23.078 1.00 76.94 68 GLY A O 1
ATOM 563 N N . ILE A 1 69 ? 21.233 2.443 -23.328 1.00 80.12 69 ILE A N 1
ATOM 564 C CA . ILE A 1 69 ? 21.545 2.599 -21.899 1.00 80.12 69 ILE A CA 1
ATOM 565 C C . ILE A 1 69 ? 20.261 2.754 -21.073 1.00 80.12 69 ILE A C 1
ATOM 567 O O . ILE A 1 69 ? 20.097 2.074 -20.060 1.00 80.12 69 ILE A O 1
ATOM 571 N N . THR A 1 70 ? 19.329 3.617 -21.496 1.00 78.75 70 THR A N 1
ATOM 572 C CA . THR A 1 70 ? 18.059 3.809 -20.770 1.00 78.75 70 THR A CA 1
ATOM 573 C C . THR A 1 70 ? 17.198 2.546 -20.776 1.00 78.75 70 THR A C 1
ATOM 575 O O . THR A 1 70 ? 16.617 2.224 -19.744 1.00 78.75 70 THR A O 1
ATOM 578 N N . GLY A 1 71 ? 17.172 1.782 -21.873 1.00 78.69 71 GLY A N 1
ATOM 579 C CA . GLY A 1 71 ? 16.482 0.491 -21.946 1.00 78.69 71 GLY A CA 1
ATOM 580 C C . GLY A 1 71 ? 17.067 -0.568 -21.004 1.00 78.69 71 GLY A C 1
ATOM 581 O O . GLY A 1 71 ? 16.315 -1.248 -20.308 1.00 78.69 71 GLY A O 1
ATOM 582 N N . ILE A 1 72 ? 18.399 -0.671 -20.918 1.00 81.44 72 ILE A N 1
ATOM 583 C CA . ILE A 1 72 ? 19.083 -1.594 -19.994 1.00 81.44 72 ILE A CA 1
ATOM 584 C C . ILE A 1 72 ? 18.807 -1.207 -18.537 1.00 81.44 72 ILE A C 1
ATOM 586 O O . ILE A 1 72 ? 18.465 -2.066 -17.727 1.00 81.44 72 ILE A O 1
ATOM 590 N N . LEU A 1 73 ? 18.902 0.084 -18.202 1.00 79.50 73 LEU A N 1
ATOM 591 C CA . LEU A 1 73 ? 18.605 0.577 -16.854 1.00 79.50 73 LEU A CA 1
ATOM 592 C C . LEU A 1 73 ? 17.138 0.345 -16.464 1.00 79.50 73 LEU A C 1
ATOM 594 O O . LEU A 1 73 ? 16.871 -0.054 -15.333 1.00 79.50 73 LEU A O 1
ATOM 598 N N . LEU A 1 74 ? 16.195 0.545 -17.392 1.00 77.12 74 LEU A N 1
ATOM 599 C CA . LEU A 1 74 ? 14.775 0.260 -17.167 1.00 77.12 74 LEU A CA 1
ATOM 600 C C . LEU A 1 74 ? 14.516 -1.236 -16.958 1.00 77.12 74 LEU A C 1
ATOM 602 O O . LEU A 1 74 ? 13.758 -1.597 -16.062 1.00 77.12 74 LEU A O 1
ATOM 606 N N . TYR A 1 75 ? 15.164 -2.105 -17.737 1.00 78.38 75 TYR A N 1
ATOM 607 C CA . TYR A 1 75 ? 15.041 -3.554 -17.584 1.00 78.38 75 TYR A CA 1
ATOM 608 C C . TYR A 1 75 ? 15.589 -4.036 -16.234 1.00 78.38 75 TYR A C 1
ATOM 610 O O . TYR A 1 75 ? 14.908 -4.774 -15.524 1.00 78.38 75 TYR A O 1
ATOM 618 N N . ILE A 1 76 ? 16.778 -3.571 -15.835 1.00 77.69 76 ILE A N 1
ATOM 619 C CA . ILE A 1 76 ? 17.366 -3.887 -14.523 1.00 77.69 76 ILE A CA 1
ATOM 620 C C . ILE A 1 76 ? 16.473 -3.356 -13.395 1.00 77.69 76 ILE A C 1
ATOM 622 O O . ILE A 1 76 ? 16.195 -4.079 -12.442 1.00 77.69 76 ILE A O 1
ATOM 626 N N . GLY A 1 77 ? 15.977 -2.121 -13.513 1.00 73.81 77 GLY A N 1
ATOM 627 C CA . GLY A 1 77 ? 15.053 -1.536 -12.542 1.00 73.81 77 GLY A CA 1
ATOM 628 C C . GLY A 1 77 ? 13.753 -2.332 -12.397 1.00 73.81 77 GLY A C 1
ATOM 629 O O . GLY A 1 77 ? 13.275 -2.508 -11.280 1.00 73.81 77 GLY A O 1
ATOM 630 N N . LEU A 1 78 ? 13.208 -2.860 -13.498 1.00 69.25 78 LEU A N 1
ATOM 631 C CA . LEU A 1 78 ? 12.017 -3.709 -13.465 1.00 69.25 78 LEU A CA 1
ATOM 632 C C . LEU A 1 78 ? 12.292 -5.055 -12.780 1.00 69.25 78 LEU A C 1
ATOM 634 O O . LEU A 1 78 ? 11.469 -5.484 -11.977 1.00 69.25 78 LEU A O 1
ATOM 638 N N . GLN A 1 79 ? 13.436 -5.694 -13.045 1.00 68.25 79 GLN A N 1
ATOM 639 C CA . GLN A 1 79 ? 13.795 -6.958 -12.387 1.00 68.25 79 GLN A CA 1
ATOM 640 C C . GLN A 1 79 ? 13.999 -6.779 -10.878 1.00 68.25 79 GLN A C 1
ATOM 642 O O . GLN A 1 79 ? 13.433 -7.523 -10.084 1.00 68.25 79 GLN A O 1
ATOM 647 N N . LEU A 1 80 ? 14.688 -5.710 -10.467 1.00 67.19 80 LEU A N 1
ATOM 648 C CA . LEU A 1 80 ? 14.850 -5.374 -9.049 1.00 67.19 80 LEU A CA 1
ATOM 649 C C . LEU A 1 80 ? 13.512 -5.082 -8.351 1.00 67.19 80 LEU A C 1
ATOM 651 O O . LEU A 1 80 ? 13.357 -5.378 -7.170 1.00 67.19 80 LEU A O 1
ATOM 655 N N . LEU A 1 81 ? 12.539 -4.510 -9.066 1.00 63.94 81 LEU A N 1
ATOM 656 C CA . LEU A 1 81 ? 11.202 -4.254 -8.527 1.00 63.94 81 LEU A CA 1
ATOM 657 C C . LEU A 1 81 ? 10.400 -5.553 -8.345 1.00 63.94 81 LEU A C 1
ATOM 659 O O . LEU A 1 81 ? 9.606 -5.645 -7.414 1.00 63.94 81 LEU A O 1
ATOM 663 N N . LEU A 1 82 ? 10.616 -6.557 -9.199 1.00 61.03 82 LEU A N 1
ATOM 664 C CA . LEU A 1 82 ? 9.939 -7.856 -9.128 1.00 61.03 82 LEU A CA 1
ATOM 665 C C . LEU A 1 82 ? 10.526 -8.785 -8.054 1.00 61.03 82 LEU A C 1
ATOM 667 O O . LEU A 1 82 ? 9.775 -9.560 -7.462 1.00 61.03 82 LEU A O 1
ATOM 671 N N . ASP A 1 83 ? 11.822 -8.665 -7.758 1.00 56.84 83 ASP A N 1
ATOM 672 C CA . ASP A 1 83 ? 12.514 -9.485 -6.752 1.00 56.84 83 ASP A CA 1
ATOM 673 C C . ASP A 1 83 ? 12.338 -8.987 -5.304 1.00 56.84 83 ASP A C 1
ATOM 675 O O . ASP A 1 83 ? 12.649 -9.715 -4.358 1.00 56.84 83 ASP A O 1
ATOM 679 N N . ILE A 1 84 ? 11.811 -7.774 -5.087 1.00 54.00 84 ILE A N 1
ATOM 680 C CA . ILE A 1 84 ? 11.559 -7.229 -3.744 1.00 54.00 84 ILE A CA 1
ATOM 681 C C . ILE A 1 84 ? 10.048 -7.244 -3.456 1.00 54.00 84 ILE A C 1
ATOM 683 O O . ILE A 1 84 ? 9.324 -6.378 -3.950 1.00 54.00 84 ILE A O 1
ATOM 687 N N . PRO A 1 85 ? 9.534 -8.144 -2.590 1.00 54.50 85 PRO A N 1
ATOM 688 C CA . PRO A 1 85 ? 8.093 -8.264 -2.361 1.00 54.50 85 PRO A CA 1
ATOM 689 C C . PRO A 1 85 ? 7.440 -7.038 -1.715 1.00 54.50 85 PRO A C 1
ATOM 691 O O . PRO A 1 85 ? 6.216 -6.988 -1.625 1.00 54.50 85 PRO A O 1
ATOM 694 N N . SER A 1 86 ? 8.199 -6.083 -1.174 1.00 56.69 86 SER A N 1
ATOM 695 C CA . SER A 1 86 ? 7.676 -4.830 -0.607 1.00 56.69 86 SER A CA 1
ATOM 696 C C . SER A 1 86 ? 8.814 -3.979 -0.040 1.00 56.69 86 SER A C 1
ATOM 698 O O . SER A 1 86 ? 9.044 -4.004 1.159 1.00 56.69 86 SER A O 1
ATOM 700 N N . ALA A 1 87 ? 9.539 -3.230 -0.875 1.00 48.59 87 ALA A N 1
ATOM 701 C CA . ALA A 1 87 ? 10.354 -2.087 -0.436 1.00 48.59 87 ALA A CA 1
ATOM 702 C C . ALA A 1 87 ? 11.101 -1.453 -1.616 1.00 48.59 87 ALA A C 1
ATOM 704 O O . ALA A 1 87 ? 12.238 -1.819 -1.885 1.00 48.59 87 ALA A O 1
ATOM 705 N N . LEU A 1 88 ? 10.521 -0.436 -2.261 1.00 45.41 88 LEU A N 1
ATOM 706 C CA . LEU A 1 88 ? 11.329 0.726 -2.639 1.00 45.41 88 LEU A CA 1
ATOM 707 C C . LEU A 1 88 ? 10.457 1.959 -2.872 1.00 45.41 88 LEU A C 1
ATOM 709 O O . LEU A 1 88 ? 9.982 2.243 -3.968 1.00 45.41 88 LEU A O 1
ATOM 713 N N . CYS A 1 89 ? 10.266 2.720 -1.800 1.00 48.00 89 CYS A N 1
ATOM 714 C CA . CYS A 1 89 ? 9.930 4.129 -1.898 1.00 48.00 89 CYS A CA 1
ATOM 715 C C . CYS A 1 89 ? 11.255 4.871 -2.124 1.00 48.00 89 CYS A C 1
ATOM 717 O O . CYS A 1 89 ? 11.915 5.258 -1.163 1.00 48.00 89 CYS A O 1
ATOM 719 N N . LEU A 1 90 ? 11.697 5.000 -3.378 1.00 43.44 90 LEU A N 1
ATOM 720 C CA . LEU A 1 90 ? 12.794 5.905 -3.723 1.00 43.44 90 LEU A CA 1
ATOM 721 C C . LEU A 1 90 ? 12.205 7.118 -4.449 1.00 43.44 90 LEU A C 1
ATOM 723 O O . LEU A 1 90 ? 11.560 6.944 -5.486 1.00 43.44 90 LEU A O 1
ATOM 727 N N . PRO A 1 91 ? 12.404 8.350 -3.952 1.00 42.06 91 PRO A N 1
ATOM 728 C CA . PRO A 1 91 ? 12.071 9.529 -4.725 1.00 42.06 91 PRO A CA 1
ATOM 729 C C . PRO A 1 91 ? 13.121 9.658 -5.831 1.00 42.06 91 PRO A C 1
ATOM 731 O O . PRO A 1 91 ? 14.226 10.152 -5.603 1.00 42.06 91 PRO A O 1
ATOM 734 N N . LEU A 1 92 ? 12.799 9.190 -7.039 1.00 40.06 92 LEU A N 1
AT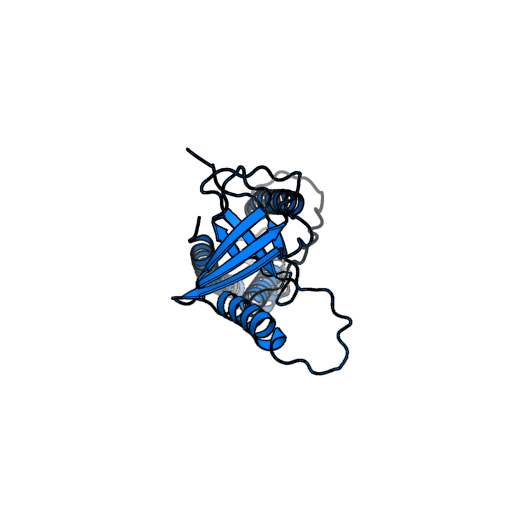OM 735 C CA . LEU A 1 92 ? 13.624 9.463 -8.209 1.00 40.06 92 LEU A CA 1
ATOM 736 C C . LEU A 1 92 ? 13.537 10.970 -8.488 1.00 40.06 92 LEU A C 1
ATOM 738 O O . LEU A 1 92 ? 12.527 11.478 -8.979 1.00 40.06 92 LEU A O 1
ATOM 742 N N . ARG A 1 93 ? 14.580 11.712 -8.113 1.00 36.00 93 ARG A N 1
ATOM 743 C CA . ARG A 1 93 ? 14.679 13.151 -8.360 1.00 36.00 93 ARG A CA 1
ATOM 744 C C . ARG A 1 93 ? 14.999 13.375 -9.835 1.00 36.00 93 ARG A C 1
ATOM 746 O O . ARG A 1 93 ? 16.158 13.447 -10.225 1.00 36.00 93 ARG A O 1
ATOM 753 N N . ILE A 1 94 ? 13.954 13.459 -10.655 1.00 48.69 94 ILE A N 1
ATOM 754 C CA . ILE A 1 94 ? 14.067 13.827 -12.067 1.00 48.69 94 ILE A CA 1
ATOM 755 C C . ILE A 1 94 ? 14.433 15.314 -12.126 1.00 48.69 94 ILE A C 1
ATOM 757 O O . ILE A 1 94 ? 13.634 16.174 -11.761 1.00 48.69 94 ILE A O 1
ATOM 761 N N . GLN A 1 95 ? 15.659 15.616 -12.548 1.00 35.03 95 GLN A N 1
ATOM 762 C CA . GLN A 1 95 ? 16.079 16.975 -12.881 1.00 35.03 95 GLN A CA 1
ATOM 763 C C . GLN A 1 95 ? 15.372 17.387 -14.186 1.00 35.03 95 GLN A C 1
ATOM 765 O O . GLN A 1 95 ? 15.593 16.738 -15.212 1.00 35.03 95 GLN A O 1
ATOM 770 N N . PRO A 1 96 ? 14.527 18.434 -14.200 1.00 44.97 96 PRO A N 1
ATOM 771 C CA . PRO A 1 96 ? 13.978 18.932 -15.448 1.00 44.97 96 PRO A CA 1
ATOM 772 C C . PRO A 1 96 ? 15.063 19.771 -16.125 1.00 44.97 96 PRO A C 1
ATOM 774 O O . PRO A 1 96 ? 15.334 20.899 -15.717 1.00 44.97 96 PRO A O 1
ATOM 777 N N . SER A 1 97 ? 15.725 19.212 -17.139 1.00 43.75 97 SER A N 1
ATOM 778 C CA . SER A 1 97 ? 16.584 20.012 -18.012 1.00 43.75 97 SER A CA 1
ATOM 779 C C . SER A 1 97 ? 15.697 20.915 -18.864 1.00 43.75 97 SER A C 1
ATOM 781 O O . SER A 1 97 ? 14.935 20.460 -19.718 1.00 43.75 97 SER A O 1
ATOM 783 N N . SER A 1 98 ? 15.766 22.209 -18.580 1.00 51.41 98 SER A N 1
ATOM 784 C CA . SER A 1 98 ? 15.122 23.277 -19.323 1.00 51.41 98 SER A CA 1
ATOM 785 C C . SER A 1 98 ? 15.954 23.646 -20.553 1.00 51.41 98 SER A C 1
ATOM 787 O O . SER A 1 98 ? 16.934 24.383 -20.459 1.00 51.41 98 SER A O 1
ATOM 789 N N . ARG A 1 99 ? 15.525 23.214 -21.744 1.00 48.19 99 ARG A N 1
ATOM 790 C CA . ARG A 1 99 ? 15.780 23.978 -22.977 1.00 48.19 99 ARG A CA 1
ATOM 791 C C . ARG A 1 99 ? 14.713 23.681 -24.034 1.00 48.19 99 ARG A C 1
ATOM 793 O O . ARG A 1 99 ? 14.494 22.540 -24.418 1.00 48.19 99 ARG A O 1
ATOM 800 N N . ILE A 1 100 ? 14.021 24.745 -24.430 1.00 51.88 100 ILE A N 1
ATOM 801 C CA . ILE A 1 100 ? 12.844 24.781 -25.302 1.00 51.88 100 ILE A CA 1
ATOM 802 C C . ILE A 1 100 ? 13.249 24.655 -26.777 1.00 51.88 100 ILE A C 1
ATOM 804 O O . ILE A 1 100 ? 14.181 25.322 -27.220 1.00 51.88 100 ILE A O 1
ATOM 808 N N . GLY A 1 101 ? 12.464 23.888 -27.535 1.00 34.19 101 GLY A N 1
ATOM 809 C CA . GLY A 1 101 ? 12.313 23.980 -28.988 1.00 34.19 101 GLY A CA 1
ATOM 810 C C . GLY A 1 101 ? 11.147 23.085 -29.442 1.00 34.19 101 GLY A C 1
ATOM 811 O O . GLY A 1 101 ? 11.133 21.912 -29.065 1.00 34.19 101 GLY A O 1
ATOM 812 N N . PRO A 1 102 ? 10.136 23.586 -30.181 1.00 60.53 102 PRO A N 1
ATOM 813 C CA . PRO A 1 102 ? 9.016 22.769 -30.623 1.00 60.53 102 PRO A CA 1
ATOM 814 C C . PRO A 1 102 ? 9.432 22.010 -31.884 1.00 60.53 102 PRO A C 1
ATOM 816 O O . PRO A 1 102 ? 9.440 22.559 -32.981 1.00 60.53 102 PRO A O 1
ATOM 819 N N . ALA A 1 103 ? 9.794 20.741 -31.729 1.00 38.91 103 ALA A N 1
ATOM 820 C CA . ALA A 1 103 ? 9.983 19.829 -32.846 1.00 38.91 103 ALA A CA 1
ATOM 821 C C . ALA A 1 103 ? 9.450 18.445 -32.469 1.00 38.91 103 ALA A C 1
ATOM 823 O O . ALA A 1 103 ? 9.613 17.958 -31.351 1.00 38.91 103 ALA A O 1
ATOM 824 N N . HIS A 1 104 ? 8.726 17.871 -33.418 1.00 44.16 104 HIS A N 1
ATOM 825 C CA . HIS A 1 104 ? 8.053 16.584 -33.383 1.00 44.16 104 HIS A CA 1
ATOM 826 C C . HIS A 1 104 ? 8.866 15.472 -32.696 1.00 44.16 104 HIS A C 1
ATOM 828 O O . HIS A 1 104 ? 10.020 15.245 -33.038 1.00 44.16 104 HIS A O 1
ATOM 834 N N . GLY A 1 105 ? 8.226 14.736 -31.775 1.00 45.03 105 GLY A N 1
ATOM 835 C CA . GLY A 1 105 ? 8.743 13.460 -31.258 1.00 45.03 105 GLY A CA 1
ATOM 836 C C . GLY A 1 105 ? 9.210 13.431 -29.799 1.00 45.03 105 GLY A C 1
ATOM 837 O O . GLY A 1 105 ? 9.859 12.467 -29.407 1.00 45.03 105 GLY A O 1
ATOM 838 N N . THR A 1 106 ? 8.889 14.426 -28.966 1.00 46.25 106 THR A N 1
ATOM 839 C CA . THR A 1 106 ? 9.255 14.373 -27.540 1.00 46.25 106 THR A CA 1
ATOM 840 C C . THR A 1 106 ? 8.587 13.185 -26.824 1.00 46.25 106 THR A C 1
ATOM 842 O O . THR A 1 106 ? 7.387 12.945 -27.008 1.00 46.25 106 THR A O 1
ATOM 845 N N . PRO A 1 107 ? 9.327 12.416 -25.999 1.00 56.16 107 PRO A N 1
ATOM 846 C CA . PRO A 1 107 ? 8.808 11.218 -25.349 1.00 56.16 107 PRO A CA 1
ATOM 847 C C . PRO A 1 107 ? 7.679 11.588 -24.382 1.00 56.16 107 PRO A C 1
ATOM 849 O O . PRO A 1 107 ? 7.904 12.107 -23.293 1.00 56.16 107 PRO A O 1
ATOM 852 N N . ARG A 1 108 ? 6.435 11.294 -24.773 1.00 63.91 108 ARG A N 1
ATOM 853 C CA . ARG A 1 108 ? 5.206 11.569 -24.000 1.00 63.91 108 ARG A CA 1
ATOM 854 C C . ARG A 1 108 ? 5.056 10.722 -22.732 1.00 63.91 108 ARG A C 1
ATOM 856 O O . ARG A 1 108 ? 4.090 10.890 -21.993 1.00 63.91 108 ARG A O 1
ATOM 863 N N . PHE A 1 109 ? 6.012 9.832 -22.476 1.00 64.31 109 PHE A N 1
ATOM 864 C CA . PHE A 1 109 ? 6.016 8.903 -21.351 1.00 64.31 109 PHE A CA 1
ATOM 865 C C . PHE A 1 109 ? 5.887 9.610 -19.999 1.00 64.31 109 PHE A C 1
ATOM 867 O O . PHE A 1 109 ? 5.157 9.135 -19.138 1.00 64.31 109 PHE A O 1
ATOM 874 N N . TRP A 1 110 ? 6.506 10.786 -19.833 1.00 67.38 110 TRP A N 1
ATOM 875 C CA . TRP A 1 110 ? 6.488 11.525 -18.565 1.00 67.38 110 TRP A CA 1
ATOM 876 C C . TRP A 1 110 ? 5.067 11.830 -18.060 1.00 67.38 110 TRP A C 1
ATOM 878 O O . TRP A 1 110 ? 4.832 11.803 -16.853 1.00 67.38 110 TRP A O 1
ATOM 888 N N . MET A 1 111 ? 4.097 12.045 -18.958 1.00 71.19 111 MET A N 1
ATOM 889 C CA . MET A 1 111 ? 2.704 12.322 -18.581 1.00 71.19 111 MET A CA 1
ATOM 890 C C . MET A 1 111 ? 2.055 11.134 -17.859 1.00 71.19 111 MET A C 1
ATOM 892 O O . MET A 1 111 ? 1.313 11.332 -16.897 1.00 71.19 111 MET A O 1
ATOM 896 N N . PHE A 1 112 ? 2.391 9.907 -18.268 1.00 69.50 112 PHE A N 1
ATOM 897 C CA . PHE A 1 112 ? 1.892 8.675 -17.652 1.00 69.50 112 PHE A CA 1
ATOM 898 C C . PHE A 1 112 ? 2.479 8.418 -16.256 1.00 69.50 112 PHE A C 1
ATOM 900 O O . PHE A 1 112 ? 1.947 7.587 -15.531 1.00 69.50 112 PHE A O 1
ATOM 907 N N . PHE A 1 113 ? 3.528 9.143 -15.851 1.00 69.31 113 PHE A N 1
ATOM 908 C CA . PHE A 1 113 ? 4.108 9.061 -14.504 1.00 69.31 113 PHE A CA 1
ATOM 909 C C . PHE A 1 113 ? 3.694 10.240 -13.636 1.00 69.31 113 PHE A C 1
ATOM 911 O O . PHE A 1 113 ? 3.343 10.051 -12.476 1.00 69.31 113 PHE A O 1
ATOM 918 N N . ILE A 1 114 ? 3.703 11.454 -14.191 1.00 75.00 114 ILE A N 1
ATOM 919 C CA . ILE A 1 114 ? 3.409 12.664 -13.422 1.00 75.00 114 ILE A CA 1
ATOM 920 C C . ILE A 1 114 ? 1.948 12.704 -12.980 1.00 75.00 114 ILE A C 1
ATOM 922 O O . ILE A 1 114 ? 1.696 12.973 -11.810 1.00 75.00 114 ILE A O 1
ATOM 926 N N . ILE A 1 115 ? 0.985 12.401 -13.858 1.00 74.38 115 ILE A N 1
ATOM 927 C CA . ILE A 1 115 ? -0.437 12.482 -13.487 1.00 74.38 115 ILE A CA 1
ATOM 928 C C . ILE A 1 115 ? -0.783 11.442 -12.402 1.00 74.38 115 ILE A C 1
ATOM 930 O O . ILE A 1 115 ? -1.269 11.851 -11.344 1.00 74.38 115 ILE A O 1
ATOM 934 N N . PRO A 1 116 ? -0.484 10.132 -12.563 1.00 75.69 116 PRO A N 1
ATOM 935 C CA . PRO A 1 116 ? -0.719 9.159 -11.494 1.00 75.69 116 PRO A CA 1
ATOM 936 C C . PRO A 1 116 ? 0.131 9.423 -10.249 1.00 75.69 116 PRO A C 1
ATOM 938 O O . PRO A 1 116 ? -0.345 9.215 -9.136 1.00 75.69 116 PRO A O 1
ATOM 941 N N . GLY A 1 117 ? 1.361 9.921 -10.421 1.00 76.06 117 GLY A N 1
ATOM 942 C CA . GLY A 1 117 ? 2.251 10.295 -9.325 1.00 76.06 117 GLY A CA 1
ATOM 943 C C . GLY A 1 117 ? 1.660 11.395 -8.446 1.00 76.06 117 GLY A C 1
ATOM 944 O O . GLY A 1 117 ? 1.612 11.231 -7.232 1.00 76.06 117 GLY A O 1
ATOM 945 N N . ILE A 1 118 ? 1.128 12.467 -9.043 1.00 83.31 118 ILE A N 1
ATOM 946 C CA . ILE A 1 118 ? 0.450 13.546 -8.308 1.00 83.31 118 ILE A CA 1
ATOM 947 C C . ILE A 1 118 ? -0.772 13.003 -7.565 1.00 83.31 118 ILE A C 1
ATOM 949 O O . ILE A 1 118 ? -0.919 13.267 -6.373 1.00 83.31 118 ILE A O 1
ATOM 953 N N . VAL A 1 119 ? -1.624 12.221 -8.236 1.00 84.81 119 VAL A N 1
ATOM 954 C CA . VAL A 1 119 ? -2.818 11.624 -7.611 1.00 84.81 119 VAL A CA 1
ATOM 955 C C . VAL A 1 119 ? -2.430 10.749 -6.415 1.00 84.81 119 VAL A C 1
ATOM 957 O O . VAL A 1 119 ? -3.008 10.893 -5.340 1.00 84.81 119 VAL A O 1
ATOM 960 N N . TYR A 1 120 ? -1.407 9.904 -6.560 1.00 78.88 120 TYR A N 1
ATOM 961 C CA . TYR A 1 120 ? -0.889 9.065 -5.479 1.00 78.88 120 TYR A CA 1
ATOM 962 C C . TYR A 1 120 ? -0.314 9.890 -4.322 1.00 78.88 120 TYR A C 1
ATOM 964 O O . TYR A 1 120 ? -0.583 9.601 -3.158 1.00 78.88 120 TYR A O 1
ATOM 972 N N . THR A 1 121 ? 0.466 10.934 -4.610 1.00 79.00 121 THR A N 1
ATOM 973 C CA . THR A 1 121 ? 1.020 11.805 -3.567 1.00 79.00 121 THR A CA 1
ATOM 974 C C . THR A 1 121 ? -0.089 12.518 -2.796 1.00 79.00 121 THR A C 1
ATOM 976 O O . THR A 1 121 ? -0.038 12.556 -1.567 1.00 79.00 121 THR A O 1
ATOM 979 N N . LEU A 1 122 ? -1.114 13.029 -3.483 1.00 85.69 122 LEU A N 1
ATOM 980 C CA . LEU A 1 122 ? -2.274 13.648 -2.839 1.00 85.69 122 LEU A CA 1
ATOM 981 C C . LEU A 1 122 ? -3.039 12.646 -1.961 1.00 85.69 122 LEU A C 1
ATOM 983 O O . LEU A 1 122 ? -3.357 12.974 -0.818 1.00 85.69 122 LEU A O 1
ATOM 987 N N . ASP A 1 123 ? -3.257 11.419 -2.443 1.00 82.19 123 ASP A N 1
ATOM 988 C CA . ASP A 1 123 ? -3.870 10.329 -1.670 1.00 82.19 123 ASP A CA 1
ATOM 989 C C . ASP A 1 123 ? -3.069 9.998 -0.398 1.00 82.19 123 ASP A C 1
ATOM 991 O O . ASP A 1 123 ? -3.629 9.900 0.698 1.00 82.19 123 ASP A O 1
ATOM 995 N N . LYS A 1 124 ? -1.735 9.914 -0.494 1.00 80.44 124 LYS A N 1
ATOM 996 C CA . LYS A 1 124 ? -0.871 9.663 0.670 1.00 80.44 124 LYS A CA 1
ATOM 997 C C . LYS A 1 124 ? -0.868 10.806 1.671 1.00 80.44 124 LYS A C 1
ATOM 999 O O . LYS A 1 124 ? -0.884 10.539 2.873 1.00 80.44 124 LYS A O 1
ATOM 1004 N N . ILE A 1 125 ? -0.895 12.054 1.209 1.00 85.12 125 ILE A N 1
ATOM 1005 C CA . ILE A 1 125 ? -1.020 13.220 2.092 1.00 85.12 125 ILE A CA 1
ATOM 1006 C C . ILE A 1 125 ? -2.375 13.195 2.812 1.00 85.12 125 ILE A C 1
ATOM 1008 O O . ILE A 1 125 ? -2.421 13.394 4.027 1.00 85.12 125 ILE A O 1
ATOM 1012 N N . ALA A 1 126 ? -3.469 12.912 2.099 1.00 83.50 126 ALA A N 1
ATOM 1013 C CA . ALA A 1 126 ? -4.801 12.795 2.692 1.00 83.50 126 ALA A CA 1
ATOM 1014 C C . ALA A 1 126 ? -4.876 11.650 3.718 1.00 83.50 126 ALA A C 1
ATOM 1016 O O . ALA A 1 126 ? -5.380 11.838 4.826 1.00 83.50 126 ALA A O 1
ATOM 1017 N N . THR A 1 127 ? -4.292 10.492 3.395 1.00 77.69 127 THR A N 1
ATOM 1018 C CA . THR A 1 127 ? -4.197 9.343 4.306 1.00 77.69 127 THR A CA 1
ATOM 1019 C C . THR A 1 127 ? -3.407 9.703 5.561 1.00 77.69 127 THR A C 1
ATOM 1021 O O . THR A 1 127 ? -3.854 9.430 6.667 1.00 77.69 127 THR A O 1
ATOM 1024 N N . PHE A 1 128 ? -2.260 10.375 5.427 1.00 79.44 128 PHE A N 1
ATOM 1025 C CA . PHE A 1 128 ? -1.433 10.753 6.576 1.00 79.44 128 PHE A CA 1
ATOM 1026 C C . PHE A 1 128 ? -2.177 11.662 7.564 1.00 79.44 128 PHE A C 1
ATOM 1028 O O . PHE A 1 128 ? -2.022 11.511 8.773 1.00 79.44 128 PHE A O 1
ATOM 1035 N N . ARG A 1 129 ? -3.036 12.558 7.061 1.00 77.38 129 ARG A N 1
ATOM 1036 C CA . ARG A 1 129 ? -3.858 13.457 7.889 1.00 77.38 129 ARG A CA 1
ATOM 1037 C C . ARG A 1 129 ? -4.940 12.744 8.704 1.00 77.38 129 ARG A C 1
ATOM 1039 O O . ARG A 1 129 ? -5.408 13.312 9.682 1.00 77.38 129 ARG A O 1
ATOM 1046 N N . THR A 1 130 ? -5.344 11.538 8.310 1.00 73.69 130 THR A N 1
ATOM 1047 C CA . THR A 1 130 ? -6.424 10.766 8.958 1.00 73.69 130 THR A CA 1
ATOM 1048 C C . THR A 1 130 ? -5.901 9.642 9.857 1.00 73.69 130 THR A C 1
ATOM 1050 O O . THR A 1 130 ? -6.668 8.796 10.316 1.00 73.69 130 THR A O 1
ATOM 1053 N N . ARG A 1 131 ? -4.589 9.628 10.129 1.00 75.81 131 ARG A N 1
ATOM 1054 C CA . ARG A 1 131 ? -3.953 8.684 11.054 1.00 75.81 131 ARG A CA 1
ATOM 1055 C C . ARG A 1 131 ? -4.078 9.181 12.485 1.00 75.81 131 ARG A C 1
ATOM 1057 O O . ARG A 1 131 ? -3.539 10.233 12.822 1.00 75.81 131 ARG A O 1
ATOM 1064 N N . TYR A 1 132 ? -4.704 8.385 13.340 1.00 74.06 132 TYR A N 1
ATOM 1065 C CA . TYR A 1 132 ? -4.700 8.626 14.777 1.00 74.06 132 TYR A CA 1
ATOM 1066 C C . TYR A 1 132 ? -3.524 7.893 15.431 1.00 74.06 132 TYR A C 1
ATOM 1068 O O . TYR A 1 132 ? -3.169 6.768 15.058 1.00 74.06 132 TYR A O 1
ATOM 1076 N N . MET A 1 133 ? -2.883 8.565 16.388 1.00 70.44 133 MET A N 1
ATOM 1077 C CA . MET A 1 133 ? -1.794 7.990 17.175 1.00 70.44 133 MET A CA 1
ATOM 1078 C C . MET A 1 133 ? -2.344 7.037 18.240 1.00 70.44 133 MET A C 1
ATOM 1080 O O . MET A 1 133 ? -3.492 7.164 18.651 1.00 70.44 133 MET A O 1
ATOM 1084 N N . ALA A 1 134 ? -1.501 6.069 18.602 1.00 83.62 134 ALA A N 1
ATOM 1085 C CA . ALA A 1 134 ? -1.740 4.943 19.501 1.00 83.62 134 ALA A CA 1
ATOM 1086 C C . ALA A 1 134 ? -2.853 5.170 20.548 1.00 83.62 134 ALA A C 1
ATOM 1088 O O . ALA A 1 134 ? -2.700 5.971 21.463 1.00 83.62 134 ALA A O 1
ATOM 1089 N N . LEU A 1 135 ? -3.955 4.439 20.386 1.00 90.50 135 LEU A N 1
ATOM 1090 C CA . LEU A 1 135 ? -5.133 4.436 21.243 1.00 90.50 135 LEU A CA 1
ATOM 1091 C C . LEU A 1 135 ? -5.053 3.295 22.248 1.00 90.50 135 LEU A C 1
ATOM 1093 O O . LEU A 1 135 ? -4.632 2.183 21.909 1.00 90.50 135 LEU A O 1
ATOM 1097 N N . ASP A 1 136 ? -5.515 3.571 23.460 1.00 91.31 136 ASP A N 1
ATOM 1098 C CA . ASP A 1 136 ? -5.539 2.584 24.527 1.00 91.31 136 ASP A CA 1
ATOM 1099 C C . ASP A 1 136 ? -6.652 1.556 24.309 1.00 91.31 136 ASP A C 1
ATOM 1101 O O . ASP A 1 136 ? -7.767 1.865 23.865 1.00 91.31 136 ASP A O 1
ATOM 1105 N N . ILE A 1 137 ? -6.323 0.305 24.620 1.00 92.19 137 ILE A N 1
ATOM 1106 C CA . ILE A 1 137 ? -7.249 -0.821 24.574 1.00 92.19 137 ILE A CA 1
ATOM 1107 C C . ILE A 1 137 ? -8.014 -0.848 25.894 1.00 92.19 137 ILE A C 1
ATOM 1109 O O . ILE A 1 137 ? -7.412 -0.905 26.961 1.00 92.19 137 ILE A O 1
ATOM 1113 N N . LEU A 1 138 ? -9.342 -0.814 25.811 1.00 91.25 138 LEU A N 1
ATOM 1114 C CA . LEU A 1 138 ? -10.222 -0.826 26.978 1.00 91.25 138 LEU A CA 1
ATOM 1115 C C . LEU A 1 138 ? -10.528 -2.259 27.415 1.00 91.25 138 LEU A C 1
ATOM 1117 O O . LEU A 1 138 ? -10.469 -2.580 28.596 1.00 91.25 138 LEU A O 1
ATOM 1121 N N . GLU A 1 139 ? -10.862 -3.122 26.456 1.00 90.75 139 GLU A N 1
ATOM 1122 C CA . GLU A 1 139 ? -11.293 -4.490 26.733 1.00 90.75 139 GLU A CA 1
ATOM 1123 C C . GLU A 1 139 ? -11.058 -5.383 25.515 1.00 90.75 139 GLU A C 1
ATOM 1125 O O . GLU A 1 139 ? -11.280 -4.973 24.371 1.00 90.75 139 GLU A O 1
ATOM 1130 N N . THR A 1 140 ? -10.653 -6.626 25.757 1.00 91.19 140 THR A N 1
ATOM 1131 C CA . THR A 1 140 ? -10.529 -7.654 24.721 1.00 91.19 140 THR A CA 1
ATOM 1132 C C . THR A 1 140 ? -11.223 -8.924 25.161 1.00 91.19 140 THR A C 1
ATOM 1134 O O . THR A 1 140 ? -10.988 -9.399 26.268 1.00 91.19 140 THR A O 1
ATOM 1137 N N . GLU A 1 141 ? -12.031 -9.494 24.277 1.00 92.12 141 GLU A N 1
ATOM 1138 C CA . GLU A 1 141 ? -12.833 -10.681 24.553 1.00 92.12 141 GLU A CA 1
ATOM 1139 C C . GLU A 1 141 ? -12.633 -11.700 23.425 1.00 92.12 141 GLU A C 1
ATOM 1141 O O . GLU A 1 141 ? -12.764 -11.380 22.237 1.00 92.12 141 GLU A O 1
ATOM 1146 N N . LEU A 1 142 ? -12.294 -12.937 23.792 1.00 92.44 142 LEU A N 1
ATOM 1147 C CA . LEU A 1 142 ? -12.203 -14.048 22.853 1.00 92.44 142 LEU A CA 1
ATOM 1148 C C . LEU A 1 142 ? -13.573 -14.700 22.714 1.00 92.44 142 LEU A C 1
ATOM 1150 O O . LEU A 1 142 ? -14.092 -15.304 23.647 1.00 92.44 142 LEU A O 1
ATOM 1154 N N . LEU A 1 143 ? -14.140 -14.592 21.520 1.00 93.31 143 LEU A N 1
ATOM 1155 C CA . LEU A 1 143 ? -15.433 -15.163 21.186 1.00 93.31 143 LEU A CA 1
ATOM 1156 C C . LEU A 1 143 ? -15.262 -16.545 20.528 1.00 93.31 143 LEU A C 1
ATOM 1158 O O . LEU A 1 143 ? -14.207 -16.835 19.934 1.00 93.31 143 LEU A O 1
ATOM 1162 N N . PRO A 1 144 ? -16.296 -17.408 20.601 1.00 92.00 144 PRO A N 1
ATOM 1163 C CA . PRO A 1 144 ? -16.316 -18.663 19.857 1.00 92.00 144 PRO A CA 1
ATOM 1164 C C . PRO A 1 144 ? -16.246 -18.410 18.341 1.00 92.00 144 PRO A C 1
ATOM 1166 O O . PRO A 1 144 ? -16.563 -17.324 17.857 1.00 92.00 144 PRO A O 1
ATOM 1169 N N . SER A 1 145 ? -15.871 -19.435 17.569 1.00 93.00 145 SER A N 1
ATOM 1170 C CA . SER A 1 145 ? -15.686 -19.366 16.101 1.00 93.00 145 SER A CA 1
ATOM 1171 C C . SER A 1 145 ? -14.493 -18.522 15.630 1.00 93.00 145 SER A C 1
ATOM 1173 O O . SER A 1 145 ? -14.555 -17.883 14.574 1.00 93.00 145 SER A O 1
ATOM 1175 N N . ASP A 1 146 ? -13.411 -18.518 16.409 1.00 93.75 146 ASP A N 1
ATOM 1176 C CA . ASP A 1 146 ? -12.155 -17.829 16.091 1.00 93.75 146 ASP A CA 1
ATOM 1177 C C . ASP A 1 146 ? -12.304 -16.315 15.876 1.00 93.75 146 ASP A C 1
ATOM 1179 O O . ASP A 1 146 ? -11.580 -15.700 15.090 1.00 93.75 146 ASP A O 1
ATOM 1183 N N . VAL A 1 147 ? -13.241 -15.691 16.596 1.00 94.94 147 VAL A N 1
ATOM 1184 C CA . VAL A 1 147 ? -13.452 -14.239 16.581 1.00 94.94 147 VAL A CA 1
ATOM 1185 C C . VAL A 1 147 ? -12.863 -13.608 17.837 1.00 94.94 147 VAL A C 1
ATOM 1187 O O . VAL A 1 147 ? -13.004 -14.137 18.937 1.00 94.94 147 VAL A O 1
ATOM 1190 N N . ILE A 1 148 ? -12.178 -12.481 17.684 1.00 94.94 148 ILE A N 1
ATOM 1191 C CA . ILE A 1 148 ? -11.753 -11.628 18.793 1.00 94.94 148 ILE A CA 1
ATOM 1192 C C . ILE A 1 148 ? -12.473 -10.288 18.707 1.00 94.94 148 ILE A C 1
ATOM 1194 O O . ILE A 1 148 ? -12.550 -9.675 17.640 1.00 94.94 148 ILE A O 1
ATOM 1198 N N . LYS A 1 149 ? -12.994 -9.835 19.840 1.00 95.19 149 LYS A N 1
ATOM 1199 C CA . LYS A 1 149 ? -13.586 -8.516 20.009 1.00 95.19 149 LYS A CA 1
ATOM 1200 C C . LYS A 1 149 ? -12.581 -7.623 20.716 1.00 95.19 149 LYS A C 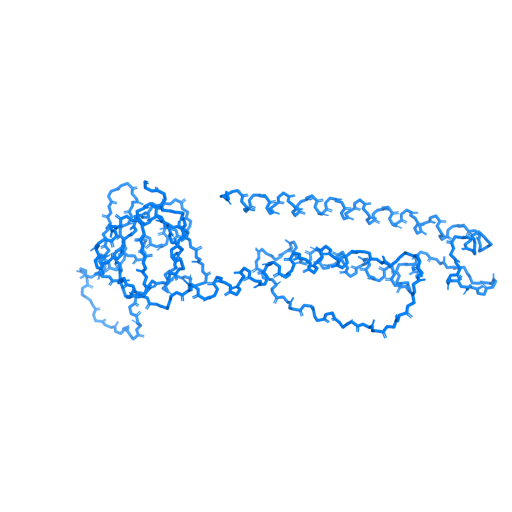1
ATOM 1202 O O . LYS A 1 149 ? -12.090 -7.965 21.788 1.00 95.19 149 LYS A O 1
ATOM 1207 N N . VAL A 1 150 ? -12.280 -6.484 20.107 1.00 94.88 150 VAL A N 1
ATOM 1208 C CA . VAL A 1 150 ? -11.342 -5.497 20.650 1.00 94.88 150 VAL A CA 1
ATOM 1209 C C . VAL A 1 150 ? -12.095 -4.186 20.814 1.00 94.88 150 VAL A C 1
ATOM 1211 O O . VAL A 1 150 ? -12.576 -3.628 19.825 1.00 94.88 150 VAL A O 1
ATOM 1214 N N . LYS A 1 151 ? -12.213 -3.709 22.056 1.00 95.19 151 LYS A N 1
ATOM 1215 C CA . LYS A 1 151 ? -12.736 -2.386 22.403 1.00 95.19 151 LYS A CA 1
ATOM 1216 C C . LYS A 1 151 ? -11.574 -1.457 22.728 1.00 95.19 151 LYS A C 1
ATOM 1218 O O . LYS A 1 151 ? -10.694 -1.807 23.512 1.00 95.19 151 LYS A O 1
ATOM 1223 N N . PHE A 1 152 ? -11.575 -0.267 22.150 1.00 94.44 152 PHE A N 1
ATOM 1224 C CA . PHE A 1 152 ? -10.515 0.723 22.321 1.00 94.44 152 PHE A CA 1
ATOM 1225 C C . PHE A 1 152 ? -11.095 2.133 22.415 1.00 94.44 152 PHE A C 1
ATOM 1227 O O . PHE A 1 152 ? -12.252 2.380 22.058 1.00 94.44 152 PHE A O 1
ATOM 1234 N N . TYR A 1 153 ? -10.286 3.050 22.942 1.00 93.00 153 TYR A N 1
ATOM 1235 C CA . TYR A 1 153 ? -10.683 4.433 23.172 1.00 93.00 153 TYR A CA 1
ATOM 1236 C C . TYR A 1 153 ? -11.104 5.128 21.871 1.00 93.00 153 TYR A C 1
ATOM 1238 O O . TYR A 1 153 ? -10.444 5.001 20.835 1.00 93.00 153 TYR A O 1
ATOM 1246 N N . ARG A 1 154 ? -12.200 5.891 21.927 1.00 91.44 154 ARG A N 1
ATOM 1247 C CA . ARG A 1 154 ? -12.676 6.700 20.805 1.00 91.44 154 ARG A CA 1
ATOM 1248 C C . ARG A 1 154 ? -11.979 8.065 20.806 1.00 91.44 154 ARG A C 1
ATOM 1250 O O . ARG A 1 154 ? -12.174 8.831 21.747 1.00 91.44 154 ARG A O 1
ATOM 1257 N N . PRO A 1 155 ? -11.244 8.444 19.743 1.00 89.94 155 PRO A N 1
ATOM 1258 C CA . PRO A 1 155 ? -10.677 9.784 19.658 1.00 89.94 155 PRO A CA 1
ATOM 1259 C C . PRO A 1 155 ? -11.787 10.853 19.657 1.00 89.94 155 PRO A C 1
ATOM 1261 O O . PRO A 1 155 ? -12.745 10.720 18.890 1.00 89.94 155 PRO A O 1
ATOM 1264 N N . PRO A 1 156 ? -11.654 11.956 20.417 1.00 85.25 156 PRO A N 1
ATOM 1265 C CA . PRO A 1 156 ? -12.716 12.961 20.560 1.00 85.25 156 PRO A CA 1
ATOM 1266 C C . PRO A 1 156 ? -13.075 13.658 19.239 1.00 85.25 156 PRO A C 1
ATOM 1268 O O . PRO A 1 156 ? -14.220 14.035 19.009 1.00 85.25 156 PRO A O 1
ATOM 1271 N N . ASN A 1 157 ? -12.110 13.776 18.325 1.00 85.44 157 ASN A N 1
ATOM 1272 C CA . ASN A 1 157 ? -12.312 14.394 17.013 1.00 85.44 157 ASN A CA 1
ATOM 1273 C C . ASN A 1 157 ? -12.905 13.428 15.968 1.00 85.44 157 ASN A C 1
ATOM 1275 O O . ASN A 1 157 ? -13.073 13.813 14.811 1.00 85.44 157 ASN A O 1
ATOM 1279 N N . MET A 1 158 ? -13.188 12.173 16.334 1.00 85.44 158 MET A N 1
ATOM 1280 C CA . MET A 1 158 ? -13.631 11.139 15.400 1.00 85.44 158 MET A CA 1
ATOM 1281 C C . MET A 1 158 ? -15.159 10.992 15.404 1.00 85.44 158 MET A C 1
ATOM 1283 O O . MET A 1 158 ? -15.776 10.448 16.329 1.00 85.44 158 MET A O 1
ATOM 1287 N N . LYS A 1 159 ? -15.786 11.455 14.320 1.00 87.50 159 LYS A N 1
ATOM 1288 C CA . LYS A 1 159 ? -17.212 11.245 14.042 1.00 87.50 159 LYS A CA 1
ATOM 1289 C C . LYS A 1 159 ? -17.382 9.983 13.204 1.00 87.50 159 LYS A C 1
ATOM 1291 O O . LYS A 1 159 ? -16.865 9.924 12.095 1.00 87.50 159 LYS A O 1
ATOM 1296 N N . VAL A 1 160 ? -18.102 9.004 13.738 1.00 88.25 160 VAL A N 1
ATOM 1297 C CA . VAL A 1 160 ? -18.367 7.711 13.094 1.00 88.25 160 VAL A CA 1
ATOM 1298 C C . VAL A 1 160 ? -19.851 7.604 12.766 1.00 88.25 160 VAL A C 1
ATOM 1300 O O . VAL A 1 160 ? -20.686 8.042 13.552 1.00 88.25 160 VAL A O 1
ATOM 1303 N N . LEU A 1 161 ? -20.172 7.003 11.623 1.00 89.94 161 LEU A N 1
ATOM 1304 C CA . LEU A 1 161 ? -21.520 6.615 11.211 1.00 89.94 161 LEU A CA 1
ATOM 1305 C C . LEU A 1 161 ? -21.652 5.087 11.171 1.00 89.94 161 LEU A C 1
ATOM 1307 O O . LEU A 1 161 ? -20.660 4.366 11.060 1.00 89.94 161 LEU A O 1
ATOM 1311 N N . SER A 1 162 ? -22.891 4.594 11.239 1.00 88.69 162 SER A N 1
ATOM 1312 C CA . SER A 1 162 ? -23.169 3.158 11.138 1.00 88.69 162 SER A CA 1
ATOM 1313 C C . SER A 1 162 ? -22.671 2.580 9.807 1.00 88.69 162 SER A C 1
ATOM 1315 O O . SER A 1 162 ? -22.744 3.236 8.767 1.00 88.69 162 SER A O 1
ATOM 1317 N N . GLY A 1 163 ? -22.144 1.355 9.850 1.00 87.25 163 GLY A N 1
ATOM 1318 C CA . GLY A 1 163 ? -21.641 0.637 8.676 1.00 87.25 163 GLY A CA 1
ATOM 1319 C C . GLY A 1 163 ? -20.284 1.117 8.145 1.00 87.25 163 GLY A C 1
ATOM 1320 O O . GLY A 1 163 ? -19.803 0.584 7.145 1.00 87.25 163 GLY A O 1
ATOM 1321 N N . GLN A 1 164 ? -19.645 2.098 8.789 1.00 92.12 164 GLN A N 1
ATOM 1322 C CA . GLN A 1 164 ? -18.285 2.504 8.440 1.00 92.12 164 GLN A CA 1
ATOM 1323 C C . GLN A 1 164 ? -17.242 1.487 8.913 1.00 92.12 164 GLN A C 1
ATOM 1325 O O . GLN A 1 164 ? -17.441 0.717 9.855 1.00 92.12 164 GLN A O 1
ATOM 1330 N N . TRP A 1 165 ? -16.092 1.505 8.253 1.00 92.38 165 TRP A N 1
ATOM 1331 C CA . TRP A 1 165 ? -14.947 0.668 8.580 1.00 92.38 165 TRP A CA 1
ATOM 1332 C C . TRP A 1 165 ? -13.702 1.522 8.793 1.00 92.38 165 TRP A C 1
ATOM 1334 O O . TRP A 1 165 ? -13.613 2.669 8.356 1.00 92.38 165 TRP A O 1
ATOM 1344 N N . ILE A 1 166 ? -12.734 0.962 9.501 1.00 92.62 166 ILE A N 1
ATOM 1345 C CA . ILE A 1 166 ? -11.464 1.608 9.829 1.00 92.62 166 ILE A CA 1
ATOM 1346 C C . ILE A 1 166 ? -10.315 0.686 9.461 1.00 92.62 166 ILE A C 1
ATOM 1348 O O . ILE A 1 166 ? -10.490 -0.526 9.332 1.00 92.62 166 ILE A O 1
ATOM 1352 N N . ARG A 1 167 ? -9.120 1.249 9.313 1.00 92.75 167 ARG A N 1
ATOM 1353 C CA . ARG A 1 167 ? -7.893 0.457 9.227 1.00 92.75 167 ARG A CA 1
ATOM 1354 C C . ARG A 1 167 ? -7.226 0.426 10.584 1.00 92.75 167 ARG A C 1
ATOM 1356 O O . ARG A 1 167 ? -7.085 1.471 11.202 1.00 92.75 167 ARG A O 1
ATOM 1363 N N . VAL A 1 168 ? -6.807 -0.750 11.026 1.00 92.31 168 VAL A N 1
ATOM 1364 C CA . VAL A 1 168 ? -6.308 -1.002 12.378 1.00 92.31 168 VAL A CA 1
ATOM 1365 C C . VAL A 1 168 ? -4.943 -1.672 12.307 1.00 92.31 168 VAL A C 1
ATOM 1367 O O . VAL A 1 168 ? -4.739 -2.588 11.508 1.00 92.31 168 VAL A O 1
ATOM 1370 N N . SER A 1 169 ? -4.032 -1.235 13.169 1.00 92.19 169 SER A N 1
ATOM 1371 C CA . SER A 1 169 ? -2.744 -1.876 13.440 1.00 92.19 169 SER A CA 1
ATOM 1372 C C . SER A 1 169 ? -2.525 -1.977 14.954 1.00 92.19 169 SER A C 1
ATOM 1374 O O . SER A 1 169 ? -2.942 -1.095 15.704 1.00 92.19 169 SER A O 1
ATOM 1376 N N . CYS A 1 170 ? -1.889 -3.055 15.411 1.00 89.81 170 CYS A N 1
ATOM 1377 C CA . CYS A 1 170 ? -1.456 -3.224 16.800 1.00 89.81 170 CYS A CA 1
ATOM 1378 C C . CYS A 1 170 ? 0.046 -2.938 16.937 1.00 89.81 170 CYS A C 1
ATOM 1380 O O . CYS A 1 170 ? 0.850 -3.494 16.183 1.00 89.81 170 CYS A O 1
ATOM 1382 N N . THR A 1 171 ? 0.430 -2.117 17.922 1.00 88.50 171 THR A N 1
ATOM 1383 C CA . THR A 1 171 ? 1.837 -1.742 18.153 1.00 88.50 171 THR A CA 1
ATOM 1384 C C . THR A 1 171 ? 2.721 -2.928 18.533 1.00 88.50 171 THR A C 1
ATOM 1386 O O . THR A 1 171 ? 3.868 -2.972 18.110 1.00 88.50 171 THR A O 1
ATOM 1389 N N . ALA A 1 172 ? 2.181 -3.915 19.253 1.00 86.50 172 ALA A N 1
ATOM 1390 C CA . ALA A 1 172 ? 2.915 -5.110 19.681 1.00 86.50 172 ALA A CA 1
ATOM 1391 C C . ALA A 1 172 ? 3.144 -6.147 18.562 1.00 86.50 172 ALA A C 1
ATOM 1393 O O . ALA A 1 172 ? 3.837 -7.139 18.774 1.00 86.50 172 ALA A O 1
ATOM 1394 N N . LEU A 1 173 ? 2.546 -5.957 17.380 1.00 85.25 173 LEU A N 1
ATOM 1395 C CA . LEU A 1 173 ? 2.745 -6.834 16.225 1.00 85.25 173 LEU A CA 1
ATOM 1396 C C . LEU A 1 173 ? 3.631 -6.162 15.177 1.00 85.25 173 LEU A C 1
ATOM 1398 O O . LEU A 1 173 ? 4.843 -6.338 15.160 1.00 85.25 173 LEU A O 1
ATOM 1402 N N . ARG A 1 174 ? 3.004 -5.421 14.262 1.00 84.75 174 ARG A N 1
ATOM 1403 C CA . ARG A 1 174 ? 3.663 -4.627 13.228 1.00 84.75 174 ARG A CA 1
ATOM 1404 C C . ARG A 1 174 ? 2.915 -3.302 13.103 1.00 84.75 174 ARG A C 1
ATOM 1406 O O . ARG A 1 174 ? 1.835 -3.285 12.500 1.00 84.75 174 ARG A O 1
ATOM 1413 N N . PRO A 1 175 ? 3.461 -2.203 13.649 1.00 83.12 175 PRO A N 1
ATOM 1414 C CA . PRO A 1 175 ? 2.824 -0.887 13.629 1.00 83.12 175 PRO A CA 1
ATOM 1415 C C . PRO A 1 175 ? 2.548 -0.333 12.222 1.00 83.12 175 PRO A C 1
ATOM 1417 O O . PRO A 1 175 ? 1.761 0.604 12.079 1.00 83.12 175 PRO A O 1
ATOM 1420 N N . GLU A 1 176 ? 3.222 -0.853 11.196 1.00 83.69 176 GLU A N 1
ATOM 1421 C CA . GLU A 1 176 ? 3.123 -0.420 9.799 1.00 83.69 176 GLU A CA 1
ATOM 1422 C C . GLU A 1 176 ? 2.095 -1.224 8.988 1.00 83.69 176 GLU A C 1
ATOM 1424 O O . GLU A 1 176 ? 1.701 -0.796 7.900 1.00 83.69 176 GLU A O 1
ATOM 1429 N N . GLU A 1 177 ? 1.649 -2.379 9.494 1.00 88.00 177 GLU A N 1
ATOM 1430 C CA . GLU A 1 177 ? 0.721 -3.274 8.798 1.00 88.00 177 GLU A CA 1
ATOM 1431 C C . GLU A 1 177 ? -0.726 -2.961 9.214 1.00 88.00 177 GLU A C 1
ATOM 1433 O O . GLU A 1 177 ? -1.168 -3.296 10.312 1.00 88.00 177 GLU A O 1
ATOM 1438 N N . PHE A 1 178 ? -1.462 -2.270 8.340 1.00 89.38 178 PHE A N 1
ATOM 1439 C CA . PHE A 1 178 ? -2.837 -1.821 8.587 1.00 89.38 178 PHE A CA 1
ATOM 1440 C C . PHE A 1 178 ? -3.868 -2.682 7.855 1.00 89.38 178 PHE A C 1
ATOM 1442 O O . PHE A 1 178 ? -3.873 -2.728 6.618 1.00 89.38 178 PHE A O 1
ATOM 1449 N N . HIS A 1 179 ? -4.811 -3.251 8.608 1.00 90.94 179 HIS A N 1
ATOM 1450 C CA . HIS A 1 179 ? -5.895 -4.097 8.098 1.00 90.94 179 HIS A CA 1
ATOM 1451 C C . HIS A 1 179 ? -7.260 -3.439 8.277 1.00 90.94 179 HIS A C 1
ATOM 1453 O O . HIS A 1 179 ? -7.522 -2.817 9.301 1.00 90.94 179 HIS A O 1
ATOM 1459 N N . SER A 1 180 ? -8.132 -3.577 7.282 1.00 92.75 180 SER A N 1
ATOM 1460 C CA . SER A 1 180 ? -9.471 -2.989 7.308 1.00 92.75 180 SER A CA 1
ATOM 1461 C C . SER A 1 180 ? -10.454 -3.859 8.094 1.00 92.75 180 SER A C 1
ATOM 1463 O O . SER A 1 180 ? -10.584 -5.046 7.800 1.00 92.75 180 SER A O 1
ATOM 1465 N N . PHE A 1 181 ? -11.182 -3.259 9.037 1.00 94.44 181 PHE A N 1
ATOM 1466 C CA . PHE A 1 181 ? -12.255 -3.900 9.798 1.00 94.44 181 PHE A CA 1
ATOM 1467 C C . PHE A 1 181 ? -13.454 -2.968 9.953 1.00 94.44 181 PHE A C 1
ATOM 1469 O O . PHE A 1 181 ? -13.302 -1.763 10.164 1.00 94.44 181 PHE A O 1
ATOM 1476 N N . THR A 1 182 ? -14.654 -3.535 9.874 1.00 94.19 182 THR A N 1
ATOM 1477 C CA . THR A 1 182 ? -15.903 -2.804 10.107 1.00 94.19 182 THR A CA 1
ATOM 1478 C C . THR A 1 182 ? -16.058 -2.479 11.587 1.00 94.19 182 THR A C 1
ATOM 1480 O O . THR A 1 182 ? -15.801 -3.329 12.444 1.00 94.19 182 THR A O 1
ATOM 1483 N N . LEU A 1 183 ? -16.487 -1.252 11.885 1.00 93.81 183 LEU A N 1
ATOM 1484 C CA . LEU A 1 183 ? -16.834 -0.858 13.243 1.00 93.81 183 LEU A CA 1
ATOM 1485 C C . LEU A 1 183 ? -18.136 -1.544 13.651 1.00 93.81 183 LEU A C 1
ATOM 1487 O O . LEU A 1 183 ? -19.135 -1.481 12.937 1.00 93.81 183 LEU A O 1
ATOM 1491 N N . THR A 1 184 ? -18.112 -2.199 14.805 1.00 94.25 184 THR A N 1
ATOM 1492 C CA . THR A 1 184 ? -19.281 -2.873 15.386 1.00 94.25 184 THR A CA 1
ATOM 1493 C C . THR A 1 184 ? -19.923 -2.078 16.518 1.00 94.25 184 THR A C 1
ATOM 1495 O O . THR A 1 184 ? -21.018 -2.421 16.946 1.00 94.25 184 THR A O 1
ATOM 1498 N N . SER A 1 185 ? -19.251 -1.030 17.002 1.00 92.62 185 SER A N 1
ATOM 1499 C CA . SER A 1 185 ? -19.788 -0.069 17.973 1.00 92.62 185 SER A CA 1
ATOM 1500 C C . SER A 1 185 ? -20.789 0.881 17.323 1.00 92.62 185 SER A C 1
ATOM 1502 O O . SER A 1 185 ? -20.638 1.257 16.156 1.00 92.62 185 SER A O 1
ATOM 1504 N N . ALA A 1 186 ? -21.771 1.333 18.093 1.00 91.38 186 ALA A N 1
ATOM 1505 C CA . ALA A 1 186 ? -22.741 2.307 17.621 1.00 91.38 186 ALA A CA 1
ATOM 1506 C C . ALA A 1 186 ? -22.162 3.742 17.621 1.00 91.38 186 ALA A C 1
ATOM 1508 O O . ALA A 1 186 ? -21.319 4.077 18.453 1.00 91.38 186 ALA A O 1
ATOM 1509 N N . PRO A 1 187 ? -22.636 4.647 16.739 1.00 89.50 187 PRO A N 1
ATOM 1510 C CA . PRO A 1 187 ? -22.149 6.033 16.657 1.00 89.50 187 PRO A CA 1
ATOM 1511 C C . PRO A 1 187 ? -22.256 6.864 17.941 1.00 89.50 187 PRO A C 1
ATOM 1513 O O . PRO A 1 187 ? -21.562 7.874 18.066 1.00 89.50 187 PRO A O 1
ATOM 1516 N N . HIS A 1 188 ? -23.147 6.480 18.855 1.00 88.88 188 HIS A N 1
ATOM 1517 C CA . HIS A 1 188 ? -23.412 7.171 20.117 1.00 88.88 188 HIS A CA 1
ATOM 1518 C C . HIS A 1 188 ? -22.608 6.606 21.297 1.00 88.88 188 HIS A C 1
ATOM 1520 O O . HIS A 1 188 ? -22.704 7.144 22.391 1.00 88.88 188 HIS A O 1
ATOM 1526 N N . GLU A 1 189 ? -21.842 5.531 21.094 1.00 91.88 189 GLU A N 1
ATOM 1527 C CA . GLU A 1 189 ? -20.991 4.960 22.136 1.00 91.88 189 GLU A CA 1
ATOM 1528 C C . GLU A 1 189 ? -19.684 5.756 22.281 1.00 91.88 189 GLU A C 1
ATOM 1530 O O . GLU A 1 189 ? -19.104 6.241 21.299 1.00 91.88 189 GLU A O 1
ATOM 1535 N N . ASP A 1 190 ? -19.189 5.846 23.516 1.00 92.00 190 ASP A N 1
ATOM 1536 C CA . ASP A 1 190 ? -17.940 6.544 23.861 1.00 92.00 190 ASP A CA 1
ATOM 1537 C C . ASP A 1 190 ? -16.680 5.702 23.586 1.00 92.00 190 ASP A C 1
ATOM 1539 O O . ASP A 1 190 ? -15.552 6.151 23.787 1.00 92.00 190 ASP A O 1
ATOM 1543 N N . PHE A 1 191 ? -16.856 4.475 23.099 1.00 93.56 191 PHE A N 1
ATOM 1544 C CA . PHE A 1 191 ? -15.784 3.569 22.705 1.00 93.56 191 PHE A CA 1
ATOM 1545 C C . PHE A 1 191 ? -15.964 3.126 21.256 1.00 93.56 191 PHE A C 1
ATOM 1547 O O . PHE A 1 191 ? -17.051 3.199 20.684 1.00 93.56 191 PHE A O 1
ATOM 1554 N N . LEU A 1 192 ? 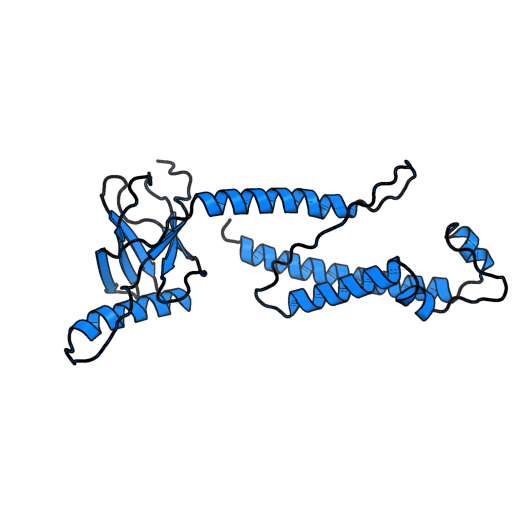-14.881 2.635 20.661 1.00 94.25 192 LEU A N 1
ATOM 1555 C CA . LEU A 1 192 ? -14.926 1.967 19.369 1.00 94.25 192 LEU A CA 1
ATOM 1556 C C . LEU A 1 192 ? -14.680 0.478 19.563 1.00 94.25 192 LEU A C 1
ATOM 1558 O O . LEU A 1 192 ? -13.860 0.073 20.389 1.00 94.25 192 LEU A O 1
ATOM 1562 N N . SER A 1 193 ? -15.401 -0.346 18.807 1.00 95.38 193 SER A N 1
ATOM 1563 C CA . SER A 1 193 ? -15.217 -1.795 18.838 1.00 95.38 193 SER A CA 1
ATOM 1564 C C . SER A 1 193 ? -15.139 -2.394 17.444 1.00 95.38 193 SER A C 1
ATOM 1566 O O . SER A 1 193 ? -15.795 -1.927 16.508 1.00 95.38 193 SER A O 1
ATOM 1568 N N . ILE A 1 194 ? -14.333 -3.446 17.325 1.00 96.00 194 ILE A N 1
ATOM 1569 C CA . ILE A 1 194 ? -14.219 -4.276 16.125 1.00 96.00 194 ILE A CA 1
ATOM 1570 C C . ILE A 1 194 ? -14.328 -5.751 16.501 1.00 96.00 194 ILE A C 1
ATOM 1572 O O . ILE A 1 194 ? -13.867 -6.166 17.568 1.00 96.00 194 ILE A O 1
ATOM 1576 N N . HIS A 1 195 ? -14.887 -6.542 15.588 1.00 96.00 195 HIS A N 1
ATOM 1577 C CA . HIS A 1 195 ? -14.892 -8.000 15.660 1.00 96.00 195 HIS A CA 1
ATOM 1578 C C . HIS A 1 195 ? -14.043 -8.554 14.519 1.00 96.00 195 HIS A C 1
ATOM 1580 O O . HIS A 1 195 ? -14.351 -8.366 13.342 1.00 96.00 195 HIS A O 1
ATOM 1586 N N . VAL A 1 196 ? -12.953 -9.228 14.872 1.00 95.88 196 VAL A N 1
ATOM 1587 C CA . VAL A 1 196 ? -11.960 -9.728 13.924 1.00 95.88 196 VAL A CA 1
ATOM 1588 C C . VAL A 1 196 ? -11.995 -11.245 13.923 1.00 95.88 196 VAL A C 1
ATOM 1590 O O . VAL A 1 196 ? -11.715 -11.878 14.937 1.00 95.88 196 VAL A O 1
ATOM 1593 N N . LYS A 1 197 ? -12.310 -11.843 12.774 1.00 95.12 197 LYS A N 1
ATOM 1594 C CA . LYS A 1 197 ? -12.212 -13.292 12.579 1.00 95.12 197 LYS A CA 1
ATOM 1595 C C . LYS A 1 197 ? -10.785 -13.676 12.184 1.00 95.12 197 LYS A C 1
ATOM 1597 O O . LYS A 1 197 ? -10.214 -13.070 11.276 1.00 95.12 197 LYS A O 1
ATOM 1602 N N . ALA A 1 198 ? -10.217 -14.691 12.827 1.00 93.19 198 ALA A N 1
ATOM 1603 C CA . ALA A 1 198 ? -8.893 -15.201 12.495 1.00 93.19 198 ALA A CA 1
ATOM 1604 C C . ALA A 1 198 ? -8.940 -16.008 11.186 1.00 93.19 198 ALA A C 1
ATOM 1606 O O . ALA A 1 198 ? -9.367 -17.156 11.157 1.00 93.19 198 ALA A O 1
ATOM 1607 N N . GLN A 1 199 ? -8.531 -15.385 10.077 1.00 91.06 199 GLN A N 1
ATOM 1608 C CA . GLN A 1 199 ? -8.499 -16.022 8.749 1.00 91.06 199 GLN A CA 1
ATOM 1609 C C . GLN A 1 199 ? -7.125 -15.965 8.075 1.00 91.06 199 GLN A C 1
ATOM 1611 O O . GLN A 1 199 ? -6.811 -16.813 7.248 1.00 91.06 199 GLN A O 1
ATOM 1616 N N . GLY A 1 200 ? -6.294 -14.980 8.418 1.00 89.12 200 GLY A N 1
ATOM 1617 C CA . GLY A 1 200 ? -4.957 -14.800 7.857 1.00 89.12 200 GLY A CA 1
ATOM 1618 C C . GLY A 1 200 ? -3.855 -14.739 8.920 1.00 89.12 200 GLY A C 1
ATOM 1619 O O . GLY A 1 200 ? -4.149 -14.665 10.119 1.00 89.12 200 GLY A O 1
ATOM 1620 N N . PRO A 1 201 ? -2.577 -14.711 8.494 1.00 90.38 201 PRO A N 1
ATOM 1621 C CA . PRO A 1 201 ? -1.430 -14.697 9.402 1.00 90.38 201 PRO A CA 1
ATOM 1622 C C . PRO A 1 201 ? -1.468 -13.545 10.412 1.00 90.38 201 PRO A C 1
ATOM 1624 O O . PRO A 1 201 ? -1.204 -13.757 11.592 1.00 90.38 201 PRO A O 1
ATOM 1627 N N . TYR A 1 202 ? -1.844 -12.338 9.974 1.00 90.44 202 TYR A N 1
ATOM 1628 C CA . TYR A 1 202 ? -1.969 -11.180 10.864 1.00 90.44 202 TYR A CA 1
ATOM 1629 C C . TYR A 1 202 ? -3.075 -11.372 11.908 1.00 90.44 202 TYR A C 1
ATOM 1631 O O . TYR A 1 202 ? -2.835 -11.220 13.101 1.00 90.44 202 TYR A O 1
ATOM 1639 N N . THR A 1 203 ? -4.281 -11.757 11.479 1.00 92.75 203 THR A N 1
ATOM 1640 C CA . THR A 1 203 ? -5.431 -11.919 12.384 1.00 92.75 203 THR A CA 1
ATOM 1641 C C . THR A 1 203 ? -5.227 -13.051 13.393 1.00 92.75 203 THR A C 1
ATOM 1643 O O . THR A 1 203 ? -5.686 -12.941 14.525 1.00 92.75 203 THR A O 1
ATOM 1646 N N . TRP A 1 204 ? -4.495 -14.105 13.013 1.00 93.00 204 TRP A N 1
ATOM 1647 C CA . TRP A 1 204 ? -4.096 -15.173 13.933 1.00 93.00 204 TRP A CA 1
ATOM 1648 C C . TRP A 1 204 ? -3.105 -14.682 14.985 1.00 93.00 204 TRP A C 1
ATOM 1650 O O . TRP A 1 204 ? -3.297 -14.936 16.169 1.00 93.00 204 TRP A O 1
ATOM 1660 N N . ARG A 1 205 ? -2.083 -13.915 14.586 1.00 91.50 205 ARG A N 1
ATOM 1661 C CA . ARG A 1 205 ? -1.149 -13.307 15.547 1.00 91.50 205 ARG A CA 1
ATOM 1662 C C . ARG A 1 205 ? -1.849 -12.341 16.495 1.00 91.50 205 ARG A C 1
ATOM 1664 O O . ARG A 1 205 ? -1.550 -12.354 17.681 1.00 91.50 205 ARG A O 1
ATOM 1671 N N . LEU A 1 206 ? -2.794 -11.549 15.987 1.00 91.06 206 LEU A N 1
ATOM 1672 C CA . LEU A 1 206 ? -3.612 -10.653 16.803 1.00 91.06 206 LEU A CA 1
ATOM 1673 C C . LEU A 1 206 ? -4.403 -11.428 17.856 1.00 91.06 206 LEU A C 1
ATOM 1675 O O . LEU A 1 206 ? -4.355 -11.072 19.027 1.00 91.06 206 LEU A O 1
ATOM 1679 N N . ARG A 1 207 ? -5.078 -12.513 17.460 1.00 92.12 207 ARG A N 1
ATOM 1680 C CA . ARG A 1 207 ? -5.800 -13.380 18.397 1.00 92.12 207 ARG A CA 1
ATOM 1681 C C . ARG A 1 207 ? -4.862 -13.960 19.459 1.00 92.12 207 ARG A C 1
ATOM 1683 O O . ARG A 1 207 ? -5.149 -13.825 20.641 1.00 92.12 207 ARG A O 1
ATOM 1690 N N . ASN A 1 208 ? -3.734 -14.535 19.044 1.00 90.31 208 ASN A N 1
ATOM 1691 C CA . ASN A 1 208 ? -2.788 -15.199 19.946 1.00 90.31 208 ASN A CA 1
ATOM 1692 C C . ASN A 1 208 ? -2.115 -14.224 20.931 1.00 90.31 208 ASN A C 1
ATOM 1694 O O . ASN A 1 208 ? -1.854 -14.591 22.077 1.00 90.31 208 ASN A O 1
ATOM 1698 N N . LEU A 1 209 ? -1.859 -12.980 20.506 1.00 87.94 209 LEU A N 1
ATOM 1699 C CA . LEU A 1 209 ? -1.335 -11.914 21.367 1.00 87.94 209 LEU A CA 1
ATOM 1700 C C . LEU A 1 209 ? -2.263 -11.675 22.566 1.00 87.94 209 LEU A C 1
ATOM 1702 O O . LEU A 1 209 ? -1.813 -11.653 23.712 1.00 87.94 209 LEU A O 1
ATOM 1706 N N . PHE A 1 210 ? -3.561 -11.523 22.306 1.00 86.12 210 PHE A N 1
ATOM 1707 C CA . PHE A 1 210 ? -4.539 -11.273 23.361 1.00 86.12 210 PHE A CA 1
ATOM 1708 C C . PHE A 1 210 ? -4.928 -12.537 24.124 1.00 86.12 210 PHE A C 1
ATOM 1710 O O . PHE A 1 210 ? -5.201 -12.442 25.311 1.00 86.12 210 PHE A O 1
ATOM 1717 N N . ASP A 1 211 ? -4.865 -13.716 23.506 1.00 84.62 211 ASP A N 1
ATOM 1718 C CA . ASP A 1 211 ? -5.021 -14.996 24.207 1.00 84.62 211 ASP A CA 1
ATOM 1719 C C . ASP A 1 211 ? -3.936 -15.193 25.272 1.00 84.62 211 ASP A C 1
ATOM 1721 O O . ASP A 1 211 ? -4.225 -15.505 26.424 1.00 84.62 211 ASP A O 1
ATOM 1725 N N . THR A 1 212 ? -2.685 -14.871 24.932 1.00 72.44 212 THR A N 1
ATOM 1726 C CA . THR A 1 212 ? -1.568 -14.908 25.887 1.00 72.44 212 THR A CA 1
ATOM 1727 C C . THR A 1 212 ? -1.720 -13.840 26.970 1.00 72.44 212 THR A C 1
ATOM 1729 O O . THR A 1 212 ? -1.409 -14.090 28.128 1.00 72.44 212 THR A O 1
ATOM 1732 N N . SER A 1 213 ? -2.216 -12.648 26.628 1.00 69.88 213 SER A N 1
ATOM 1733 C CA . SER A 1 213 ? -2.432 -11.572 27.605 1.00 69.88 213 SER A CA 1
ATOM 1734 C C . SER A 1 213 ? -3.586 -11.864 28.572 1.00 69.88 213 SER A C 1
ATOM 1736 O O . SER A 1 213 ? -3.503 -11.505 29.744 1.00 69.88 213 SER A O 1
ATOM 1738 N N . LEU A 1 214 ? -4.648 -12.522 28.102 1.00 68.19 214 LEU A N 1
ATOM 1739 C CA . LEU A 1 214 ? -5.802 -12.900 28.918 1.00 68.19 214 LEU A CA 1
ATOM 1740 C C . LEU A 1 214 ? -5.496 -14.128 29.785 1.00 68.19 214 LEU A C 1
ATOM 1742 O O . LEU A 1 214 ? -5.737 -14.092 30.988 1.00 68.19 214 LEU A O 1
ATOM 1746 N N . ASN A 1 215 ? -4.901 -15.177 29.208 1.00 61.53 215 ASN A N 1
ATOM 1747 C CA . ASN A 1 215 ? -4.595 -16.415 29.932 1.00 61.53 215 ASN A CA 1
ATOM 1748 C C . ASN A 1 215 ? -3.312 -16.305 30.772 1.00 61.53 215 ASN A C 1
ATOM 1750 O O . ASN A 1 215 ? -3.209 -16.918 31.830 1.00 61.53 215 ASN A O 1
ATOM 1754 N N . GLY A 1 216 ? -2.343 -15.490 30.346 1.00 55.78 216 GLY A N 1
ATOM 1755 C CA . GLY A 1 216 ? -1.107 -15.220 31.087 1.00 55.78 216 GLY A CA 1
ATOM 1756 C C . GLY A 1 216 ? -1.310 -14.349 32.328 1.00 55.78 216 GLY A C 1
ATOM 1757 O O . GLY A 1 216 ? -0.478 -14.377 33.224 1.00 55.78 216 GLY A O 1
ATOM 1758 N N . LYS A 1 217 ? -2.441 -13.638 32.443 1.00 51.75 217 LYS A N 1
ATOM 1759 C CA . LYS A 1 217 ? -2.839 -12.932 33.676 1.00 51.75 217 LYS A CA 1
ATOM 1760 C C . LYS A 1 217 ? -3.398 -13.857 34.770 1.00 51.75 217 LYS A C 1
ATOM 1762 O O . LYS A 1 217 ? -3.699 -13.376 35.855 1.00 51.75 217 LYS A O 1
ATOM 1767 N N . VAL A 1 218 ? -3.513 -15.165 34.512 1.00 44.66 218 VAL A N 1
ATOM 1768 C CA . VAL A 1 218 ? -3.898 -16.186 35.510 1.00 44.66 218 VAL A CA 1
ATOM 1769 C C . VAL A 1 218 ? -2.667 -16.874 36.133 1.00 44.66 218 VAL A C 1
ATOM 1771 O O . VAL A 1 218 ? -2.798 -17.603 37.111 1.00 44.66 218 VAL A O 1
ATOM 1774 N N . GLY A 1 219 ? -1.459 -16.610 35.623 1.00 36.19 219 GLY A N 1
ATOM 1775 C CA . GLY A 1 219 ? -0.202 -17.113 36.178 1.00 36.19 219 GLY A CA 1
ATOM 1776 C C . GLY A 1 219 ? 0.682 -15.971 36.658 1.00 36.19 219 GLY A C 1
ATOM 1777 O O . GLY A 1 219 ? 1.513 -15.473 35.908 1.00 36.19 219 GLY A O 1
ATOM 1778 N N . GLU A 1 220 ? 0.500 -15.557 37.906 1.00 46.72 220 GLU A N 1
ATOM 1779 C CA . GLU A 1 220 ? 1.448 -14.710 38.625 1.00 46.72 220 GLU A CA 1
ATOM 1780 C C . GLU A 1 220 ? 2.828 -15.392 38.625 1.00 46.72 220 GLU A C 1
ATOM 1782 O O . GLU A 1 220 ? 2.993 -16.498 39.137 1.00 46.72 220 GLU A O 1
ATOM 1787 N N . THR A 1 221 ? 3.824 -14.779 37.988 1.00 38.41 221 THR A N 1
ATOM 1788 C CA . THR A 1 221 ? 5.230 -14.982 38.355 1.00 38.41 221 THR A CA 1
ATOM 1789 C C . THR A 1 221 ? 6.017 -13.719 38.047 1.00 38.41 221 THR A C 1
ATOM 1791 O O . THR A 1 221 ? 5.939 -13.155 36.956 1.00 38.41 221 THR A O 1
ATOM 1794 N N . ASP A 1 222 ? 6.726 -13.285 39.078 1.00 43.53 222 ASP A N 1
ATOM 1795 C CA . ASP A 1 222 ? 7.625 -12.147 39.164 1.00 43.53 222 ASP A CA 1
ATOM 1796 C C . ASP A 1 222 ? 8.578 -12.003 37.968 1.00 43.53 222 ASP A C 1
ATOM 1798 O O . ASP A 1 222 ? 9.183 -12.977 37.518 1.00 43.53 222 ASP A O 1
ATOM 1802 N N . GLY A 1 223 ? 8.790 -10.760 37.523 1.00 36.16 223 GLY A N 1
ATOM 1803 C CA . GLY A 1 223 ? 9.930 -10.402 36.676 1.00 36.16 223 GLY A CA 1
ATOM 1804 C C . GLY A 1 223 ? 9.582 -9.525 35.477 1.00 36.16 223 GLY A C 1
ATOM 1805 O O . GLY A 1 223 ? 9.148 -10.017 34.444 1.00 36.16 223 GLY A O 1
ATOM 1806 N N . GLU A 1 224 ? 9.844 -8.226 35.635 1.00 48.09 224 GLU A N 1
ATOM 1807 C CA . GLU A 1 224 ? 10.366 -7.331 34.592 1.00 48.09 224 GLU A CA 1
ATOM 1808 C C . GLU A 1 224 ? 9.648 -7.319 33.230 1.00 48.09 224 GLU A C 1
ATOM 1810 O O . GLU A 1 224 ? 9.996 -8.064 32.318 1.00 48.09 224 GLU A O 1
ATOM 1815 N N . LYS A 1 225 ? 8.716 -6.370 33.053 1.00 43.50 225 LYS A N 1
ATOM 1816 C CA . LYS A 1 225 ? 8.422 -5.783 31.735 1.00 43.50 225 LYS A CA 1
ATOM 1817 C C . LYS A 1 225 ? 8.172 -4.286 31.852 1.00 43.50 225 LYS A C 1
ATOM 1819 O O . LYS A 1 225 ? 7.049 -3.842 32.073 1.00 43.50 225 LYS A O 1
ATOM 1824 N N . ASP A 1 226 ? 9.249 -3.532 31.680 1.00 48.06 226 ASP A N 1
ATOM 1825 C CA . ASP A 1 226 ? 9.223 -2.156 31.186 1.00 48.06 226 ASP A CA 1
ATOM 1826 C C . ASP A 1 226 ? 8.864 -2.182 29.688 1.00 48.06 226 ASP A C 1
ATOM 1828 O O . ASP A 1 226 ? 9.704 -1.951 28.829 1.00 48.06 226 ASP A O 1
ATOM 1832 N N . ASP A 1 227 ? 7.632 -2.580 29.362 1.00 61.44 227 ASP A N 1
ATOM 1833 C CA . ASP A 1 227 ? 7.108 -2.535 27.997 1.00 61.44 227 ASP A CA 1
ATOM 1834 C C . ASP A 1 227 ? 5.709 -1.920 28.042 1.00 61.44 227 ASP A C 1
ATOM 1836 O O . ASP A 1 227 ? 4.790 -2.454 28.671 1.00 61.44 227 ASP A O 1
ATOM 1840 N N . ASP A 1 228 ? 5.552 -0.777 27.372 1.00 68.69 228 ASP A N 1
ATOM 1841 C CA . ASP A 1 228 ? 4.273 -0.095 27.185 1.00 68.69 228 ASP A CA 1
ATOM 1842 C C . ASP A 1 228 ? 3.161 -1.094 26.797 1.00 68.69 228 ASP A C 1
ATOM 1844 O O . ASP A 1 228 ? 3.366 -1.941 25.915 1.00 68.69 228 ASP A O 1
ATOM 1848 N N . PRO A 1 229 ? 1.952 -0.995 27.388 1.00 81.06 229 PRO A N 1
ATOM 1849 C CA . PRO A 1 229 ? 0.852 -1.886 27.040 1.00 81.06 229 PRO A CA 1
ATOM 1850 C C . PRO A 1 229 ? 0.557 -1.820 25.532 1.00 81.06 229 PRO A C 1
ATOM 1852 O O . PRO A 1 229 ? 0.723 -0.762 24.915 1.00 81.06 229 PRO A O 1
ATOM 1855 N N . PRO A 1 230 ? 0.093 -2.923 24.909 1.00 87.00 230 PRO A N 1
ATOM 1856 C CA . PRO A 1 230 ? -0.215 -2.928 23.486 1.00 87.00 230 PRO A CA 1
ATOM 1857 C C . PRO A 1 230 ? -1.276 -1.868 23.179 1.00 87.00 230 PRO A C 1
ATOM 1859 O O . PRO A 1 230 ? -2.346 -1.846 23.785 1.00 87.00 230 PRO A O 1
ATOM 1862 N N . LYS A 1 231 ? -0.988 -1.005 22.203 1.00 91.25 231 LYS A N 1
ATOM 1863 C CA . LYS A 1 231 ? -1.884 0.061 21.746 1.00 91.25 231 LYS A CA 1
ATOM 1864 C C . LYS A 1 231 ? -2.362 -0.214 20.329 1.00 91.25 231 LYS A C 1
ATOM 1866 O O . LYS A 1 231 ? -1.731 -0.937 19.549 1.00 91.25 231 LYS A O 1
ATOM 1871 N N . ILE A 1 232 ? -3.488 0.394 19.982 1.00 92.25 232 ILE A N 1
ATOM 1872 C CA . ILE A 1 232 ? -4.115 0.273 18.670 1.00 92.25 232 ILE A CA 1
ATOM 1873 C C . ILE A 1 232 ? -3.953 1.574 17.891 1.00 92.25 232 ILE A C 1
ATOM 1875 O O . ILE A 1 232 ? -4.318 2.648 18.348 1.00 92.25 232 ILE A O 1
ATOM 1879 N N . ARG A 1 233 ? -3.425 1.494 16.675 1.00 92.06 233 ARG A N 1
ATOM 1880 C CA . ARG A 1 233 ? -3.372 2.614 15.730 1.00 92.06 233 ARG A CA 1
ATOM 1881 C C . ARG A 1 233 ? -4.510 2.474 14.737 1.00 92.06 233 ARG A C 1
ATOM 1883 O O . ARG A 1 233 ? -4.749 1.368 14.247 1.00 92.06 233 ARG A O 1
ATOM 1890 N N . ILE A 1 234 ? -5.166 3.584 14.404 1.00 91.50 234 ILE A N 1
ATOM 1891 C CA . ILE A 1 234 ? -6.281 3.577 13.453 1.00 91.50 234 ILE A CA 1
ATOM 1892 C C . ILE A 1 234 ? -6.120 4.618 12.341 1.00 91.50 234 ILE A C 1
ATOM 1894 O O . ILE A 1 234 ? -5.557 5.693 12.550 1.00 91.50 234 ILE A O 1
ATOM 1898 N N . GLU A 1 235 ? -6.653 4.299 11.163 1.00 90.31 235 GLU A N 1
ATOM 1899 C CA . GLU A 1 235 ? -6.896 5.241 10.064 1.00 90.31 235 GLU A CA 1
ATOM 1900 C C . GLU A 1 235 ? -8.387 5.216 9.699 1.00 90.31 235 GLU A C 1
ATOM 1902 O O . GLU A 1 235 ? -9.004 4.144 9.683 1.00 90.31 235 GLU A O 1
ATOM 1907 N N . GLY A 1 236 ? -8.957 6.379 9.376 1.00 87.88 236 GLY A N 1
ATOM 1908 C CA . GLY A 1 236 ? -10.354 6.516 8.951 1.00 87.88 236 GLY A CA 1
ATOM 1909 C C . GLY A 1 236 ? -11.134 7.544 9.779 1.00 87.88 236 GLY A C 1
ATOM 1910 O O . GLY A 1 236 ? -10.520 8.439 10.360 1.00 87.88 236 GLY A O 1
ATOM 1911 N N . PRO A 1 237 ? -12.475 7.446 9.847 1.00 88.44 237 PRO A N 1
ATOM 1912 C CA . PRO A 1 237 ? -13.321 6.363 9.333 1.00 88.44 237 PRO A CA 1
ATOM 1913 C C . PRO A 1 237 ? -13.521 6.410 7.812 1.00 88.44 237 PRO A C 1
ATOM 1915 O O . PRO A 1 237 ? -13.502 7.474 7.198 1.00 88.44 237 PRO A O 1
ATOM 1918 N N . PHE A 1 238 ? -13.730 5.241 7.208 1.00 88.31 238 PHE A N 1
ATOM 1919 C CA . PHE A 1 238 ? -13.980 5.063 5.780 1.00 88.31 238 PHE A CA 1
ATOM 1920 C C . PHE A 1 238 ? -15.389 4.501 5.535 1.00 88.31 238 PHE A C 1
ATOM 1922 O O . PHE A 1 238 ? -15.929 3.741 6.339 1.00 88.31 238 PHE A O 1
ATOM 1929 N N . GLY A 1 239 ? -15.977 4.849 4.388 1.00 84.56 239 GLY A N 1
ATOM 1930 C CA . GLY A 1 239 ? -17.326 4.431 3.990 1.00 84.56 239 GLY A CA 1
ATOM 1931 C C . GLY A 1 239 ? -18.341 5.576 4.040 1.00 84.56 239 GLY A C 1
ATOM 1932 O O . GLY A 1 239 ? -18.262 6.458 4.892 1.00 84.56 239 GLY A O 1
ATOM 1933 N N . GLY A 1 240 ? -19.292 5.566 3.102 1.00 73.56 240 GLY A N 1
ATOM 1934 C CA . GLY A 1 240 ? -20.246 6.663 2.893 1.00 73.56 240 GLY A CA 1
ATOM 1935 C C . GLY A 1 240 ? -21.321 6.813 3.971 1.00 73.56 240 GLY A C 1
ATOM 1936 O O . GLY A 1 240 ? -22.010 7.822 3.975 1.00 73.56 240 GLY A O 1
ATOM 1937 N N . GLY A 1 241 ? -21.458 5.843 4.885 1.00 66.12 241 GLY A N 1
ATOM 1938 C CA . GLY A 1 241 ? -22.433 5.914 5.977 1.00 66.12 241 GLY A CA 1
ATOM 1939 C C . GLY A 1 241 ? -23.869 6.137 5.497 1.00 66.12 241 GLY A C 1
ATOM 1940 O O . GLY A 1 241 ? -24.626 6.803 6.196 1.00 66.12 241 GLY A O 1
ATOM 1941 N N . ASN A 1 242 ? -24.219 5.635 4.304 1.00 69.50 242 ASN A N 1
ATOM 1942 C CA . ASN A 1 242 ? -25.577 5.727 3.775 1.00 69.50 242 ASN A CA 1
ATOM 1943 C C . ASN A 1 242 ? -26.500 4.943 4.714 1.00 69.50 242 ASN A C 1
ATOM 1945 O O . ASN A 1 242 ? -26.362 3.723 4.830 1.00 69.50 242 ASN A O 1
ATOM 1949 N N . GLN A 1 243 ? -27.378 5.670 5.397 1.00 54.53 243 GLN A N 1
ATOM 1950 C CA . GLN A 1 243 ? -28.442 5.147 6.250 1.00 54.53 243 GLN A CA 1
ATOM 1951 C C . GLN A 1 243 ? -29.775 5.296 5.532 1.00 54.53 243 GLN A C 1
ATOM 1953 O O . GLN A 1 243 ? -29.956 6.344 4.868 1.00 54.53 243 GLN A O 1
#